Protein AF-A0A7K4KQQ0-F1 (afdb_monomer_lite)

Secondary structure (DSSP, 8-state):
-PPPPEEEEETTEEEEEEEEE-TTSPEEEEEEEEE-------HHHHHHHTPPP-GGGTTPPSS--TTT------------SSTTTTSSSS---HHHHHTTS-----TTT--SS-GGG-TTTTTSHHHHHHHHHTTT----------------------PPPPPPGGGSTTTT---S---------

InterPro domains:
  IPR024675 Eukaryotic translation initiation factor 3 subunit G, N-terminal [PF12353] (11-124)
  IPR024675 Eukaryotic translation initiation factor 3 subunit G, N-terminal [cd12933] (11-122)

Radius of gyration: 37.88 Å; chains: 1; bounding box: 99×43×71 Å

Foldseek 3Di:
DFDDWDWDDDPQKIWIWDWDQDPVRDIDIDIDIDGRDDDDDDPVVVVVLPDQDDDPCNPPDPDDDPVPDDDDDDDDDDDDPDPVVVVVPPDPPVVVVCPPPLPDAAPQPRDSDDVVPDPCVPVSVVVVVVVVVVVDDDPDDDDDDDDDDDDDDDDDDDDDDDDPLCPDDPNPCPDPPDDDDDDDD

Structure (mmCIF, N/CA/C/O backbone):
data_AF-A0A7K4KQQ0-F1
#
_entry.id   AF-A0A7K4KQQ0-F1
#
loop_
_atom_site.group_PDB
_atom_site.id
_atom_site.type_symbol
_atom_site.label_atom_id
_atom_site.label_alt_id
_atom_site.label_comp_id
_atom_site.label_asym_id
_atom_site.label_entity_id
_atom_site.label_seq_id
_atom_site.pdbx_PDB_ins_code
_atom_site.Cartn_x
_atom_site.Cartn_y
_atom_site.Cartn_z
_atom_site.occupancy
_atom_site.B_iso_or_equiv
_atom_site.auth_seq_id
_atom_site.auth_comp_id
_atom_site.auth_asym_id
_atom_site.auth_atom_id
_atom_site.pdbx_PDB_model_num
ATOM 1 N N . PRO A 1 1 ? 8.996 1.589 32.026 1.00 78.31 1 PRO A N 1
ATOM 2 C CA . PRO A 1 1 ? 7.920 1.096 31.132 1.00 78.31 1 PRO A CA 1
ATOM 3 C C . PRO A 1 1 ? 7.450 2.193 30.168 1.00 78.31 1 PRO A C 1
ATOM 5 O O . PRO A 1 1 ? 7.107 3.288 30.614 1.00 78.31 1 PRO A O 1
ATOM 8 N N . LEU A 1 2 ? 7.481 1.924 28.860 1.00 79.56 2 LEU A N 1
ATOM 9 C CA . LEU A 1 2 ? 6.869 2.812 27.870 1.00 79.56 2 LEU A CA 1
ATOM 10 C C . LEU A 1 2 ? 5.336 2.751 28.007 1.00 79.56 2 LEU A C 1
ATOM 12 O O . LEU A 1 2 ? 4.805 1.698 28.368 1.00 79.56 2 LEU A O 1
ATOM 16 N N . PRO A 1 3 ? 4.616 3.860 27.774 1.00 85.00 3 PRO A N 1
ATOM 17 C CA . PRO A 1 3 ? 3.159 3.856 27.830 1.00 85.00 3 PRO A CA 1
ATOM 18 C C . PRO A 1 3 ? 2.576 3.028 26.678 1.00 85.00 3 PRO A C 1
ATOM 20 O O . PRO A 1 3 ? 3.146 2.968 25.587 1.00 85.00 3 PRO A O 1
ATOM 23 N N . SER A 1 4 ? 1.417 2.415 26.918 1.00 83.56 4 SER A N 1
ATOM 24 C CA . SER A 1 4 ? 0.689 1.648 25.908 1.00 83.56 4 SER A CA 1
ATOM 25 C C . SER A 1 4 ? 0.299 2.531 24.710 1.00 83.56 4 SER A C 1
ATOM 27 O O . SER A 1 4 ? 0.017 3.723 24.897 1.00 83.56 4 SER A O 1
ATOM 29 N N . PRO A 1 5 ? 0.251 1.967 23.488 1.00 83.88 5 PRO A N 1
ATOM 30 C CA . PRO A 1 5 ? -0.199 2.690 22.304 1.00 83.88 5 PRO A CA 1
ATOM 31 C C . PRO A 1 5 ? -1.592 3.294 22.502 1.00 83.88 5 PRO A C 1
ATOM 33 O O . PRO A 1 5 ? -2.473 2.667 23.092 1.00 83.88 5 PRO A O 1
ATOM 36 N N . LYS A 1 6 ? -1.799 4.515 22.002 1.00 87.06 6 LYS A N 1
ATOM 37 C CA . LYS A 1 6 ? -3.099 5.202 22.037 1.00 87.06 6 LYS A CA 1
ATOM 38 C C . LYS A 1 6 ? -3.613 5.427 20.625 1.00 87.06 6 LYS A C 1
ATOM 40 O O . LYS A 1 6 ? -2.892 5.966 19.785 1.00 87.06 6 LYS A O 1
ATOM 45 N N . GLU A 1 7 ? -4.872 5.078 20.395 1.00 86.44 7 GLU A N 1
ATOM 46 C CA . GLU A 1 7 ? -5.583 5.372 19.153 1.00 86.44 7 GLU A CA 1
ATOM 47 C C . GLU A 1 7 ? -6.610 6.484 19.389 1.00 86.44 7 GLU A C 1
ATOM 49 O O . GLU A 1 7 ? -7.404 6.416 20.326 1.00 86.44 7 GLU A O 1
ATOM 54 N N . LEU A 1 8 ? -6.602 7.508 18.538 1.00 88.31 8 LEU A N 1
ATOM 55 C CA . LEU A 1 8 ? -7.586 8.588 18.543 1.00 88.31 8 LEU A CA 1
ATOM 56 C C . LEU A 1 8 ? -8.177 8.732 17.145 1.00 88.31 8 LEU A C 1
ATOM 58 O O . LEU A 1 8 ? -7.441 8.844 16.169 1.00 88.31 8 LEU A O 1
ATOM 62 N N . VAL A 1 9 ? -9.504 8.749 17.041 1.00 86.88 9 VAL A N 1
ATOM 63 C CA . VAL A 1 9 ? -10.212 8.951 15.772 1.00 86.88 9 VAL A CA 1
ATOM 64 C C . VAL A 1 9 ? -10.935 10.289 15.834 1.00 86.88 9 VAL A C 1
ATOM 66 O O . VAL A 1 9 ? -11.827 10.475 16.656 1.00 86.88 9 VAL A O 1
ATOM 69 N N . SER A 1 10 ? -10.537 11.223 14.971 1.00 86.88 10 SER A N 1
ATOM 70 C CA . SER A 1 10 ? -11.180 12.528 14.806 1.00 86.88 10 SER A CA 1
ATOM 71 C C . SER A 1 10 ? -11.749 12.623 13.393 1.00 86.88 10 SER A C 1
ATOM 73 O O . SER A 1 10 ? -11.025 12.863 12.423 1.00 86.88 10 SER A O 1
ATOM 75 N N . GLY A 1 11 ? -13.049 12.354 13.259 1.00 88.50 11 GLY A N 1
ATOM 76 C CA . GLY A 1 11 ? -13.732 12.304 11.965 1.00 88.50 11 GLY A CA 1
ATOM 77 C C . GLY A 1 11 ? -13.081 11.300 11.008 1.00 88.50 11 GLY A C 1
ATOM 78 O O . GLY A 1 11 ? -13.083 10.098 11.261 1.00 88.50 11 GLY A O 1
ATOM 79 N N . ASN A 1 12 ? -12.498 11.806 9.918 1.00 86.62 12 ASN A N 1
ATOM 80 C CA . ASN A 1 12 ? -11.845 11.000 8.880 1.00 86.62 12 ASN A CA 1
ATOM 81 C C . ASN A 1 12 ? -10.345 10.770 9.130 1.00 86.62 12 ASN A C 1
ATOM 83 O O . ASN A 1 12 ? -9.655 10.277 8.242 1.00 86.62 12 ASN A O 1
ATOM 87 N N . ILE A 1 13 ? -9.803 11.161 10.284 1.00 88.44 13 ILE A N 1
ATOM 88 C CA . ILE A 1 13 ? -8.379 11.005 10.600 1.00 88.44 13 ILE A CA 1
ATOM 89 C C . ILE A 1 13 ? -8.239 10.107 11.831 1.00 88.44 13 ILE A C 1
ATOM 91 O O . ILE A 1 13 ? -8.718 10.444 12.912 1.00 88.44 13 ILE A O 1
ATOM 95 N N . LYS A 1 14 ? -7.564 8.964 11.672 1.00 88.06 14 LYS A N 1
ATOM 96 C CA . LYS A 1 14 ? -7.142 8.084 12.769 1.00 88.06 14 LYS A CA 1
ATOM 97 C C . LYS A 1 14 ? -5.677 8.360 13.089 1.00 88.06 14 LYS A C 1
ATOM 99 O O . LYS A 1 14 ? -4.820 8.204 12.230 1.00 88.06 14 LYS A O 1
ATOM 104 N N . THR A 1 15 ? -5.382 8.725 14.325 1.00 89.62 15 THR A N 1
ATOM 105 C CA . THR A 1 15 ? -4.027 8.954 14.825 1.00 89.62 15 THR A CA 1
ATOM 106 C C . THR A 1 15 ? -3.650 7.836 15.786 1.00 89.62 15 THR A C 1
ATOM 108 O O . THR A 1 15 ? -4.324 7.630 16.794 1.00 89.62 15 THR A O 1
ATOM 111 N N . VAL A 1 16 ? -2.566 7.124 15.494 1.00 88.56 16 VAL A N 1
ATOM 112 C CA . VAL A 1 16 ? -1.987 6.089 16.358 1.00 88.56 16 VAL A CA 1
ATOM 113 C C . VAL A 1 16 ? -0.681 6.627 16.927 1.00 88.56 16 VAL A C 1
ATOM 115 O O . VAL A 1 16 ? 0.214 7.018 16.179 1.00 88.56 16 VAL A O 1
ATOM 118 N N . THR A 1 17 ? -0.591 6.697 18.253 1.00 89.69 17 THR A N 1
ATOM 119 C CA . THR A 1 17 ? 0.612 7.137 18.968 1.00 89.69 17 THR A CA 1
ATOM 120 C C . THR A 1 17 ? 1.268 5.943 19.643 1.00 89.69 17 THR A C 1
ATOM 122 O O . THR A 1 17 ? 0.685 5.351 20.550 1.00 89.69 17 THR A O 1
ATOM 125 N N . GLU A 1 18 ? 2.490 5.634 19.229 1.00 88.88 18 GLU A N 1
ATOM 126 C CA . GLU A 1 18 ? 3.345 4.591 19.791 1.00 88.88 18 GLU A CA 1
ATOM 127 C C . GLU A 1 18 ? 4.617 5.209 20.375 1.00 88.88 18 GLU A C 1
ATOM 129 O O . GLU A 1 18 ? 5.073 6.270 19.945 1.00 88.88 18 GLU A O 1
ATOM 134 N N . TYR A 1 19 ? 5.203 4.536 21.358 1.00 90.06 19 TYR A N 1
ATOM 135 C CA . TYR A 1 19 ? 6.473 4.924 21.957 1.00 90.06 19 TYR A CA 1
ATOM 136 C C . TYR A 1 19 ? 7.455 3.769 21.787 1.00 90.06 19 TYR A C 1
ATOM 138 O O . TYR A 1 19 ? 7.107 2.622 22.064 1.00 90.06 19 TYR A O 1
ATOM 146 N N . ARG A 1 20 ? 8.668 4.072 21.326 1.00 85.38 20 ARG A N 1
ATOM 147 C CA . ARG A 1 20 ? 9.759 3.110 21.143 1.00 85.38 20 ARG A CA 1
ATOM 148 C C . ARG A 1 20 ? 11.019 3.649 21.811 1.00 85.38 20 ARG A C 1
ATOM 150 O O . ARG A 1 20 ? 11.247 4.854 21.807 1.00 85.38 20 ARG A O 1
ATOM 157 N N . GLU A 1 21 ? 11.811 2.764 22.391 1.00 89.81 21 GLU A N 1
ATOM 158 C CA . GLU A 1 21 ? 13.149 3.070 22.896 1.00 89.81 21 GLU A CA 1
ATOM 159 C C . GLU A 1 21 ? 14.158 2.549 21.869 1.00 89.81 21 GLU A C 1
ATOM 161 O O . GLU A 1 21 ? 14.036 1.418 21.401 1.00 89.81 21 GLU A O 1
ATOM 166 N N . GLU A 1 22 ? 15.052 3.425 21.425 1.00 85.44 22 GLU A N 1
ATOM 167 C CA . GLU A 1 22 ? 16.083 3.138 20.426 1.00 85.44 22 GLU A CA 1
ATOM 168 C C . GLU A 1 22 ? 17.341 2.576 21.110 1.00 85.44 22 GLU A C 1
ATOM 170 O O . GLU A 1 22 ? 17.480 2.688 22.330 1.00 85.44 22 GLU A O 1
ATOM 175 N N . GLU A 1 23 ? 18.260 1.976 20.348 1.00 83.62 23 GLU A N 1
ATOM 176 C CA . GLU A 1 23 ? 19.462 1.312 20.893 1.00 83.62 23 GLU A CA 1
ATOM 177 C C . GLU A 1 23 ? 20.355 2.260 21.717 1.00 83.62 23 GLU A C 1
ATOM 179 O O . GLU A 1 23 ? 20.996 1.836 22.675 1.00 83.62 23 GLU A O 1
ATOM 184 N N . ASP A 1 24 ? 20.291 3.565 21.438 1.00 84.50 24 ASP A N 1
ATOM 185 C CA . ASP A 1 24 ? 21.000 4.621 22.171 1.00 84.50 24 ASP A CA 1
ATOM 186 C C . ASP A 1 24 ? 20.321 5.037 23.499 1.00 84.50 24 ASP A C 1
ATOM 188 O O . ASP A 1 24 ? 20.693 6.043 24.110 1.00 84.50 24 ASP A O 1
ATOM 192 N N . GLY A 1 25 ? 19.264 4.339 23.934 1.00 83.12 25 GLY A N 1
ATOM 193 C CA . GLY A 1 25 ? 18.485 4.670 25.139 1.00 83.12 25 GLY A CA 1
ATOM 194 C C . GLY A 1 25 ? 17.586 5.907 24.991 1.00 83.12 25 GLY A C 1
ATOM 195 O O . GLY A 1 25 ? 17.021 6.413 25.966 1.00 83.12 25 GLY A O 1
ATOM 196 N N . ARG A 1 26 ? 17.437 6.429 23.767 1.00 86.75 26 ARG A N 1
ATOM 197 C CA . ARG A 1 26 ? 16.547 7.556 23.457 1.00 86.75 26 ARG A CA 1
ATOM 198 C C . ARG A 1 26 ? 15.116 7.064 23.265 1.00 86.75 26 ARG A C 1
ATOM 200 O O . ARG A 1 26 ? 14.863 6.071 22.591 1.00 86.75 26 ARG A O 1
ATOM 207 N N . LYS A 1 27 ? 14.153 7.796 23.829 1.00 89.12 27 LYS A N 1
ATOM 208 C CA . LYS A 1 27 ? 12.720 7.497 23.694 1.00 89.12 27 LYS A CA 1
ATOM 209 C C . LYS A 1 27 ? 12.131 8.287 22.534 1.00 89.12 27 LYS A C 1
ATOM 211 O O . LYS A 1 27 ? 12.079 9.514 22.579 1.00 89.12 27 LYS A O 1
ATOM 216 N N . VAL A 1 28 ? 11.638 7.579 21.529 1.00 90.19 28 VAL A N 1
ATOM 217 C CA . VAL A 1 28 ? 11.011 8.138 20.334 1.00 90.19 28 VAL A CA 1
ATOM 218 C C . VAL A 1 28 ? 9.496 7.997 20.440 1.00 90.19 28 VAL A C 1
ATOM 220 O O . VAL A 1 28 ? 8.966 6.933 20.769 1.00 90.19 28 VAL A O 1
ATOM 223 N N . LYS A 1 29 ? 8.780 9.083 20.140 1.00 90.19 29 LYS A N 1
ATOM 224 C CA . LYS A 1 29 ? 7.325 9.083 19.973 1.00 90.19 29 LYS A CA 1
ATOM 225 C C . LYS A 1 29 ? 7.005 8.985 18.486 1.00 90.19 29 LYS A C 1
ATOM 227 O O . LYS A 1 29 ? 7.306 9.900 17.727 1.00 90.19 29 LYS A O 1
ATOM 232 N N . ILE A 1 30 ? 6.358 7.901 18.086 1.00 87.69 30 ILE A N 1
ATOM 233 C CA . ILE A 1 30 ? 5.943 7.647 16.711 1.00 87.69 30 ILE A CA 1
ATOM 234 C C . ILE A 1 30 ? 4.458 7.996 16.608 1.00 87.69 30 ILE A C 1
ATOM 236 O O . ILE A 1 30 ? 3.613 7.342 17.217 1.00 87.69 30 ILE A O 1
ATOM 240 N N . ILE A 1 31 ? 4.135 9.046 15.855 1.00 88.94 31 ILE A N 1
ATOM 241 C CA . ILE A 1 31 ? 2.753 9.456 15.588 1.00 88.94 31 ILE A CA 1
ATOM 242 C C . ILE A 1 31 ? 2.442 9.106 14.137 1.00 88.94 31 ILE A C 1
ATOM 244 O O . ILE A 1 31 ? 3.028 9.682 13.225 1.00 88.94 31 ILE A O 1
ATOM 248 N N . ARG A 1 32 ? 1.517 8.172 13.918 1.00 86.88 32 ARG A N 1
ATOM 249 C CA . ARG A 1 32 ? 1.028 7.810 12.584 1.00 86.88 32 ARG A CA 1
ATOM 250 C C . ARG A 1 32 ? -0.372 8.363 12.393 1.00 86.88 32 ARG A C 1
ATOM 252 O O . ARG A 1 32 ? -1.256 8.085 13.199 1.00 86.88 32 ARG A O 1
ATOM 259 N N . THR A 1 33 ? -0.576 9.133 11.333 1.00 86.88 33 THR A N 1
ATOM 260 C CA . THR A 1 33 ? -1.882 9.676 10.957 1.00 86.88 33 THR A CA 1
ATOM 261 C C . THR A 1 33 ? -2.389 8.964 9.708 1.00 86.88 33 THR A C 1
ATOM 263 O O . THR A 1 33 ? -1.720 8.891 8.682 1.00 86.88 33 THR A O 1
ATOM 266 N N . PHE A 1 34 ? -3.595 8.420 9.796 1.00 86.12 34 PHE A N 1
ATOM 267 C CA . PHE A 1 34 ? -4.271 7.702 8.727 1.00 86.12 34 PHE A CA 1
ATOM 268 C C . PHE A 1 34 ? -5.501 8.492 8.309 1.00 86.12 34 PHE A C 1
ATOM 270 O O . PHE A 1 34 ? -6.372 8.777 9.130 1.00 86.12 34 PHE A O 1
ATOM 277 N N . ARG A 1 35 ? -5.604 8.814 7.020 1.00 87.38 35 ARG A N 1
ATOM 278 C CA . ARG A 1 35 ? -6.819 9.389 6.446 1.00 87.38 35 ARG A CA 1
ATOM 279 C C . ARG A 1 35 ? -7.754 8.259 6.021 1.00 87.38 35 ARG A C 1
ATOM 281 O O . ARG A 1 35 ? -7.449 7.503 5.104 1.00 87.38 35 ARG A O 1
ATOM 288 N N . ILE A 1 36 ? -8.894 8.151 6.689 1.00 85.81 36 ILE A N 1
ATOM 289 C CA . ILE A 1 36 ? -9.969 7.221 6.355 1.00 85.81 36 ILE A CA 1
ATOM 290 C C . ILE A 1 36 ? -10.765 7.834 5.202 1.00 85.81 36 ILE A C 1
ATOM 292 O O . ILE A 1 36 ? -11.488 8.813 5.375 1.00 85.81 36 ILE A O 1
ATOM 296 N N . GLU A 1 37 ? -10.619 7.261 4.009 1.00 87.19 37 GLU A N 1
ATOM 297 C CA . GLU A 1 37 ? -11.395 7.633 2.827 1.00 87.19 37 GLU A CA 1
ATOM 298 C C . GLU A 1 37 ? -12.313 6.472 2.424 1.00 87.19 37 GLU A C 1
ATOM 300 O O . GLU A 1 37 ? -11.862 5.351 2.173 1.00 87.19 37 GLU A O 1
ATOM 305 N N . THR A 1 38 ? -13.618 6.729 2.346 1.00 84.75 38 THR A N 1
ATOM 306 C CA . THR A 1 38 ? -14.597 5.752 1.865 1.00 84.75 38 THR A CA 1
ATOM 307 C C . THR A 1 38 ? -14.765 5.893 0.355 1.00 84.75 38 THR A C 1
ATOM 309 O O . THR A 1 38 ? -15.317 6.866 -0.151 1.00 84.75 38 THR A O 1
ATOM 312 N N . ARG A 1 39 ? -14.294 4.892 -0.396 1.00 88.00 39 ARG A N 1
ATOM 313 C CA . ARG A 1 39 ? -14.468 4.827 -1.855 1.00 88.00 39 ARG A CA 1
ATOM 314 C C . ARG A 1 39 ? -15.498 3.778 -2.238 1.00 88.00 39 ARG A C 1
ATOM 316 O O . ARG A 1 39 ? -15.498 2.666 -1.704 1.00 88.00 39 ARG A O 1
ATOM 323 N N . LYS A 1 40 ? -16.350 4.116 -3.208 1.00 92.94 40 LYS A N 1
ATOM 324 C CA . LYS A 1 40 ? -17.276 3.157 -3.817 1.00 92.94 40 LYS A CA 1
ATOM 325 C C . LYS A 1 40 ? -16.475 2.086 -4.558 1.00 92.94 40 LYS A C 1
ATOM 327 O O . LYS A 1 40 ? -15.541 2.392 -5.291 1.00 92.94 40 LYS A O 1
ATOM 332 N N . ALA A 1 41 ? -16.854 0.831 -4.357 1.00 92.12 41 ALA A N 1
ATOM 333 C CA . ALA A 1 41 ? -16.259 -0.322 -5.019 1.00 92.12 41 ALA A CA 1
ATOM 334 C C . ALA A 1 41 ? -17.362 -1.242 -5.551 1.00 92.12 41 ALA A C 1
ATOM 336 O O . ALA A 1 41 ? -18.511 -1.170 -5.111 1.00 92.12 41 ALA A O 1
ATOM 337 N N . SER A 1 42 ? -17.019 -2.127 -6.488 1.00 96.88 42 SER A N 1
ATOM 338 C CA . SER A 1 42 ? -17.973 -3.107 -7.010 1.00 96.88 42 SER A CA 1
ATOM 339 C C . SER A 1 42 ? -18.455 -4.064 -5.911 1.00 96.88 42 SER A C 1
ATOM 341 O O . SER A 1 42 ? -17.745 -4.337 -4.938 1.00 96.88 42 SER A O 1
ATOM 343 N N . LYS A 1 43 ? -19.652 -4.640 -6.087 1.00 95.69 43 LYS A N 1
ATOM 344 C CA . LYS A 1 43 ? -20.258 -5.577 -5.119 1.00 95.69 43 LYS A CA 1
ATOM 345 C C . LYS A 1 43 ? -19.328 -6.749 -4.778 1.00 95.69 43 LYS A C 1
ATOM 347 O O . LYS A 1 43 ? -19.255 -7.173 -3.628 1.00 95.69 43 LYS A O 1
ATOM 352 N N . ALA A 1 44 ? -18.588 -7.262 -5.762 1.00 96.19 44 ALA A N 1
ATOM 353 C CA . ALA A 1 44 ? -17.623 -8.338 -5.548 1.00 96.19 44 ALA A CA 1
ATOM 354 C C . ALA A 1 44 ? -16.434 -7.902 -4.673 1.00 96.19 44 ALA A C 1
ATOM 356 O O . ALA A 1 44 ? -16.040 -8.647 -3.778 1.00 96.19 44 ALA A O 1
ATOM 357 N N . VAL A 1 45 ? -15.898 -6.696 -4.892 1.00 94.75 45 VAL A N 1
ATOM 358 C CA . VAL A 1 45 ? -14.787 -6.147 -4.097 1.00 94.75 45 VAL A CA 1
ATOM 359 C C . VAL A 1 45 ? -15.232 -5.860 -2.666 1.00 94.75 45 VAL A C 1
ATOM 361 O O . VAL A 1 45 ? -14.530 -6.239 -1.733 1.00 94.75 45 VAL A O 1
ATOM 364 N N . ALA A 1 46 ? -16.410 -5.259 -2.480 1.00 92.31 46 ALA A N 1
ATOM 365 C CA . ALA A 1 46 ? -16.957 -4.977 -1.154 1.00 92.31 46 ALA A CA 1
ATOM 366 C C . ALA A 1 46 ? -17.116 -6.256 -0.314 1.00 92.31 46 ALA A C 1
ATOM 368 O O . ALA A 1 46 ? -16.713 -6.285 0.844 1.00 92.31 46 ALA A O 1
ATOM 369 N N . ARG A 1 47 ? -17.615 -7.347 -0.919 1.00 93.50 47 ARG A N 1
ATOM 370 C CA . ARG A 1 47 ? -17.714 -8.650 -0.239 1.00 93.50 47 ARG A CA 1
ATOM 371 C C . ARG A 1 47 ? -16.355 -9.172 0.228 1.00 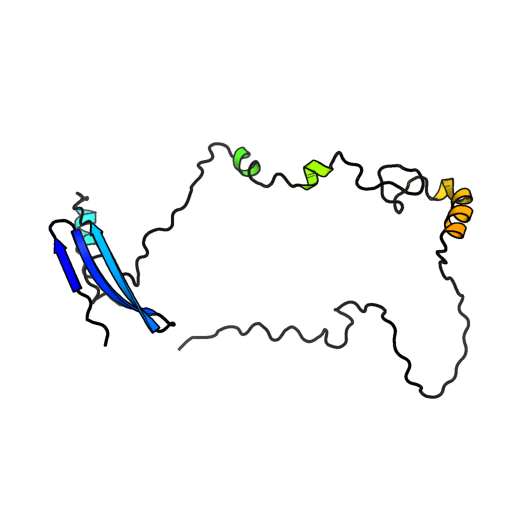93.50 47 ARG A C 1
ATOM 373 O O . ARG A 1 47 ? -16.257 -9.605 1.368 1.00 93.50 47 ARG A O 1
ATOM 380 N N . ARG A 1 48 ? -15.321 -9.107 -0.620 1.00 94.38 48 ARG A N 1
ATOM 381 C CA . ARG A 1 48 ? -13.969 -9.580 -0.263 1.00 94.38 48 ARG A CA 1
ATOM 382 C C . ARG A 1 48 ? -13.303 -8.722 0.811 1.00 94.38 48 ARG A C 1
ATOM 384 O O . ARG A 1 48 ? -12.620 -9.261 1.668 1.00 94.38 48 ARG A O 1
ATOM 391 N N . LYS A 1 49 ? -13.520 -7.403 0.796 1.00 90.56 49 LYS A N 1
ATOM 392 C CA . LYS A 1 49 ? -12.977 -6.500 1.826 1.00 90.56 49 LYS A CA 1
ATOM 393 C C . LYS A 1 49 ? -13.536 -6.773 3.228 1.00 90.56 49 LYS A C 1
ATOM 395 O O . LYS A 1 49 ? -12.868 -6.450 4.200 1.00 90.56 49 LYS A O 1
ATOM 400 N N . ASN A 1 50 ? -14.720 -7.379 3.321 1.00 89.50 50 ASN A N 1
ATOM 401 C CA . ASN A 1 50 ? -15.365 -7.736 4.587 1.00 89.50 50 ASN A CA 1
ATOM 402 C C . ASN A 1 50 ? -15.044 -9.168 5.054 1.00 89.50 50 ASN A C 1
ATOM 404 O O . ASN A 1 50 ? -15.656 -9.648 6.008 1.00 89.50 50 ASN A O 1
ATOM 408 N N . TRP A 1 51 ? -14.142 -9.887 4.378 1.00 92.25 51 TRP A N 1
ATOM 409 C CA . TRP A 1 51 ? -13.728 -11.213 4.829 1.00 92.25 51 TRP A CA 1
ATOM 410 C C . TRP A 1 51 ? -12.939 -11.127 6.134 1.00 92.25 51 TRP A C 1
ATOM 412 O O . TRP A 1 51 ? -12.118 -10.231 6.325 1.00 92.25 51 TRP A O 1
ATOM 422 N N . LYS A 1 52 ? -13.199 -12.081 7.033 1.00 92.50 52 LYS A N 1
ATOM 423 C CA . LYS A 1 52 ? -12.422 -12.224 8.264 1.00 92.50 52 LYS A CA 1
ATOM 424 C C . LYS A 1 52 ? -10.988 -12.606 7.904 1.00 92.50 52 LYS A C 1
ATOM 426 O O . LYS A 1 52 ? -10.768 -13.401 6.988 1.00 92.50 52 LYS A O 1
ATOM 431 N N . LYS A 1 53 ? -10.028 -12.030 8.624 1.00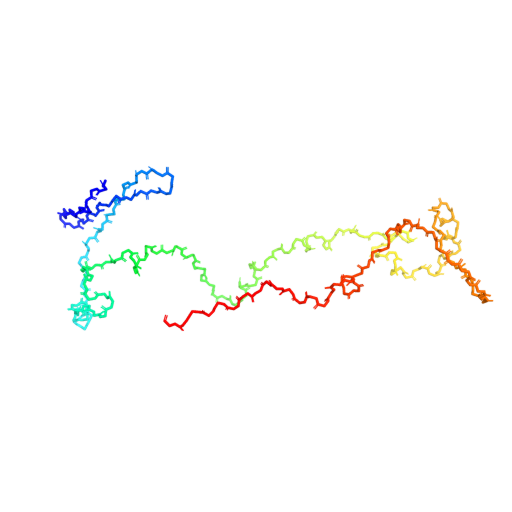 92.56 53 LYS A N 1
ATOM 432 C CA . LYS A 1 53 ? -8.628 -12.448 8.537 1.00 92.56 53 LYS A CA 1
ATOM 433 C C . LYS A 1 53 ? -8.478 -13.856 9.123 1.00 92.56 53 LYS A C 1
ATOM 435 O O . LYS A 1 53 ? -9.317 -14.289 9.908 1.00 92.56 53 LYS A O 1
ATOM 440 N N . PHE A 1 54 ? -7.431 -14.563 8.716 1.00 93.56 54 PHE A N 1
ATOM 441 C CA . PHE A 1 54 ? -7.158 -15.945 9.114 1.00 93.56 54 PHE A CA 1
ATOM 442 C C . PHE A 1 54 ? -5.645 -16.187 9.209 1.00 93.56 54 PHE A C 1
ATOM 444 O O . PHE A 1 54 ? -4.849 -15.371 8.733 1.00 93.56 54 PHE A O 1
ATOM 451 N N . GLY A 1 55 ? -5.250 -17.311 9.812 1.00 94.06 55 GLY A N 1
ATOM 452 C CA . GLY A 1 55 ? -3.844 -17.668 10.005 1.00 94.06 55 GLY A CA 1
ATOM 453 C C . GLY A 1 55 ? -3.126 -16.658 10.900 1.00 94.06 55 GLY A C 1
ATOM 454 O O . GLY A 1 55 ? -3.684 -16.183 11.884 1.00 94.06 55 GLY A O 1
ATOM 455 N N . ASN A 1 56 ? -1.910 -16.268 10.522 1.00 90.19 56 ASN A N 1
ATOM 456 C CA . ASN A 1 56 ? -1.077 -15.362 11.324 1.00 90.19 56 ASN A CA 1
ATOM 457 C C . ASN A 1 56 ? -1.682 -13.961 11.533 1.00 90.19 56 ASN A C 1
ATOM 459 O O . ASN A 1 56 ? -1.236 -13.240 12.417 1.00 90.19 56 ASN A O 1
ATOM 463 N N . SER A 1 57 ? -2.691 -13.579 10.743 1.00 88.75 57 SER A N 1
ATOM 464 C CA . SER A 1 57 ? -3.361 -12.277 10.836 1.00 88.75 57 SER A CA 1
ATOM 465 C C . SER A 1 57 ? -4.762 -12.342 11.451 1.00 88.75 57 SER A C 1
ATOM 467 O O . SER A 1 57 ? -5.483 -11.347 11.407 1.00 88.75 57 SER A O 1
ATOM 469 N N . GLU A 1 58 ? -5.187 -13.478 12.012 1.00 91.00 58 GLU A N 1
ATOM 470 C CA . GLU A 1 58 ? -6.531 -13.650 12.593 1.00 91.00 58 GLU A CA 1
ATOM 471 C C . GLU A 1 58 ? -6.870 -12.590 13.655 1.00 91.00 58 GLU A C 1
ATOM 473 O O . GLU A 1 58 ? -7.983 -12.063 13.675 1.00 91.00 58 GLU A O 1
ATOM 478 N N . PHE A 1 59 ? -5.888 -12.217 14.476 1.00 88.50 59 PHE A N 1
ATOM 479 C CA . PHE A 1 59 ? -6.046 -11.239 15.555 1.00 88.50 59 PHE A CA 1
ATOM 480 C C . PHE A 1 59 ? -5.668 -9.805 15.155 1.00 88.50 59 PHE A C 1
ATOM 482 O O . PHE A 1 59 ? -5.718 -8.898 15.986 1.00 88.50 59 PHE A O 1
ATOM 489 N N . ASP A 1 60 ? -5.304 -9.568 13.892 1.00 87.75 60 ASP A N 1
ATOM 490 C CA . ASP A 1 60 ? -4.909 -8.236 13.441 1.00 87.75 60 ASP A CA 1
ATOM 491 C C . ASP A 1 60 ? -6.128 -7.319 13.278 1.00 87.75 60 ASP A C 1
ATOM 493 O O . ASP A 1 60 ? -7.046 -7.601 12.500 1.00 87.75 60 ASP A O 1
ATOM 497 N N . ALA A 1 61 ? -6.071 -6.133 13.885 1.00 84.75 61 ALA A N 1
ATOM 498 C CA . ALA A 1 61 ? -7.093 -5.098 13.735 1.00 84.75 61 ALA A CA 1
ATOM 499 C C . ALA A 1 61 ? -7.349 -4.717 12.255 1.00 84.75 61 ALA A C 1
ATOM 501 O O . ALA A 1 61 ? -6.449 -4.820 11.412 1.00 84.75 61 ALA A O 1
ATOM 502 N N . PRO A 1 62 ? -8.568 -4.274 11.892 1.00 82.81 62 PRO A N 1
ATOM 503 C CA . PRO A 1 62 ? -8.863 -3.812 10.540 1.00 82.81 62 PRO A CA 1
ATOM 504 C C . PRO A 1 62 ? -8.003 -2.596 10.172 1.00 82.81 62 PRO A C 1
ATOM 506 O O . PRO A 1 62 ? -7.876 -1.646 10.945 1.00 82.81 62 PRO A O 1
ATOM 509 N N . GLY A 1 63 ? -7.447 -2.619 8.961 1.00 80.75 63 GLY A N 1
ATOM 510 C CA . GLY A 1 63 ? -6.519 -1.602 8.471 1.00 80.75 63 GLY A CA 1
ATOM 511 C C . GLY A 1 63 ? -5.098 -2.136 8.261 1.00 80.75 63 GLY A C 1
ATOM 512 O O . GLY A 1 63 ? -4.853 -3.333 8.441 1.00 80.75 63 GLY A O 1
ATOM 513 N N . PRO A 1 64 ? -4.181 -1.263 7.813 1.00 82.19 64 PRO A N 1
ATOM 514 C CA . PRO A 1 64 ? -2.790 -1.625 7.571 1.00 82.19 64 PRO A CA 1
ATOM 515 C C . PRO A 1 64 ? -2.085 -1.941 8.894 1.00 82.19 64 PRO A C 1
ATOM 517 O O . PRO A 1 64 ? -2.167 -1.164 9.845 1.00 82.19 64 PRO A O 1
ATOM 520 N N . ASN A 1 65 ? -1.383 -3.072 8.943 1.00 80.88 65 ASN A N 1
ATOM 521 C CA . ASN A 1 65 ? -0.493 -3.416 10.048 1.00 80.88 65 ASN A CA 1
ATOM 522 C C . ASN A 1 65 ? 0.944 -3.069 9.636 1.00 80.88 65 ASN A C 1
ATOM 524 O O . ASN A 1 65 ? 1.383 -3.425 8.545 1.00 80.88 65 ASN A O 1
ATOM 528 N N . VAL A 1 66 ? 1.683 -2.394 10.514 1.00 77.75 66 VAL A N 1
ATOM 529 C CA . VAL A 1 66 ? 3.085 -2.005 10.29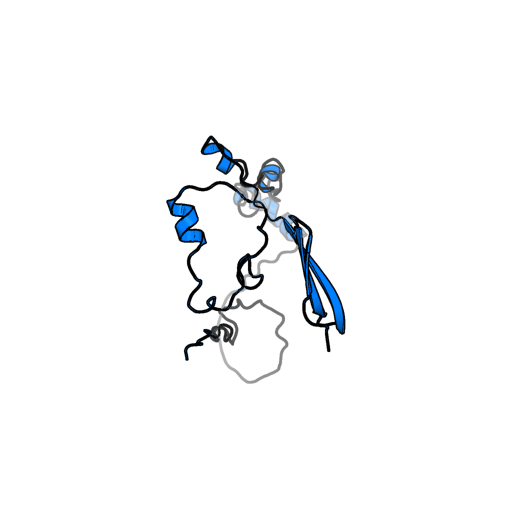2 1.00 77.75 66 VAL A CA 1
ATOM 530 C C . VAL A 1 66 ? 4.019 -3.197 10.102 1.00 77.75 66 VAL A C 1
ATOM 532 O O . VAL A 1 66 ? 5.057 -3.052 9.469 1.00 77.75 66 VAL A O 1
ATOM 535 N N . ALA A 1 67 ? 3.655 -4.372 10.621 1.00 78.19 67 ALA A N 1
ATOM 536 C CA . ALA A 1 67 ? 4.428 -5.596 10.435 1.00 78.19 67 ALA A CA 1
ATOM 537 C C . ALA A 1 67 ? 4.335 -6.159 9.004 1.00 78.19 67 ALA A C 1
ATOM 539 O O . ALA A 1 67 ? 5.200 -6.927 8.598 1.00 78.19 67 ALA A O 1
ATOM 540 N N . THR A 1 68 ? 3.292 -5.808 8.244 1.00 78.50 68 THR A N 1
ATOM 541 C CA . THR A 1 68 ? 3.003 -6.417 6.931 1.00 78.50 68 THR A CA 1
ATOM 542 C C . THR A 1 68 ? 2.850 -5.411 5.798 1.00 78.50 68 THR A C 1
ATOM 544 O O . THR A 1 68 ? 2.839 -5.800 4.635 1.00 78.50 68 THR A O 1
ATOM 547 N N . THR A 1 69 ? 2.695 -4.125 6.108 1.00 80.88 69 THR A N 1
ATOM 548 C CA . THR A 1 69 ? 2.448 -3.067 5.128 1.00 80.88 69 THR A CA 1
ATOM 549 C C . THR A 1 69 ? 3.419 -1.916 5.362 1.00 80.88 69 THR A C 1
ATOM 551 O O . THR A 1 69 ? 3.360 -1.254 6.400 1.00 80.88 69 THR A O 1
ATOM 554 N N . THR A 1 70 ? 4.285 -1.647 4.387 1.00 79.81 70 THR A N 1
ATOM 555 C CA . THR A 1 70 ? 5.112 -0.437 4.334 1.00 79.81 70 THR A CA 1
ATOM 556 C C . THR A 1 70 ? 4.396 0.657 3.544 1.00 79.81 70 THR A C 1
ATOM 558 O O . THR A 1 70 ? 3.589 0.384 2.651 1.00 79.81 70 THR A O 1
ATOM 561 N N . VAL A 1 71 ? 4.644 1.917 3.909 1.00 77.88 71 VAL A N 1
ATOM 562 C CA . VAL A 1 71 ? 4.233 3.061 3.084 1.00 77.88 71 VAL A CA 1
ATOM 563 C C . VAL A 1 71 ? 5.160 3.044 1.871 1.00 77.88 71 VAL A C 1
ATOM 565 O O . VAL A 1 71 ? 6.365 2.953 2.056 1.00 77.88 71 VAL A O 1
ATOM 568 N N . SER A 1 72 ? 4.571 3.005 0.678 1.00 79.19 72 SER A N 1
ATOM 569 C CA . SER A 1 72 ? 5.206 2.791 -0.631 1.00 79.19 72 SER A CA 1
ATOM 570 C C . SER A 1 72 ? 6.601 3.397 -0.810 1.00 79.19 72 SER A C 1
ATOM 572 O O . SER A 1 72 ? 6.843 4.515 -0.365 1.00 79.19 72 SER A O 1
ATOM 574 N N . ASP A 1 73 ? 7.447 2.707 -1.578 1.00 85.56 73 ASP A N 1
ATOM 575 C CA . ASP A 1 73 ? 8.672 3.277 -2.141 1.00 85.56 73 ASP A CA 1
ATOM 576 C C . ASP A 1 73 ? 8.347 4.051 -3.427 1.00 85.56 73 ASP A C 1
ATOM 578 O O . ASP A 1 73 ? 7.606 3.562 -4.289 1.00 85.56 73 ASP A O 1
ATOM 582 N N . ASP A 1 74 ? 8.906 5.252 -3.567 1.00 85.56 74 ASP A N 1
ATOM 583 C CA . ASP A 1 74 ? 8.740 6.068 -4.768 1.00 85.56 74 ASP A CA 1
ATOM 584 C C . ASP A 1 74 ? 9.606 5.505 -5.903 1.00 85.56 74 ASP A C 1
ATOM 586 O O . ASP A 1 74 ? 10.836 5.558 -5.867 1.00 85.56 74 ASP A O 1
ATOM 590 N N . VAL A 1 75 ? 8.952 4.968 -6.935 1.00 87.50 75 VAL A N 1
ATOM 591 C CA . VAL A 1 75 ? 9.614 4.435 -8.130 1.00 87.50 75 VAL A CA 1
ATOM 592 C C . VAL A 1 75 ? 9.332 5.352 -9.314 1.00 87.50 75 VAL A C 1
ATOM 594 O O . VAL A 1 75 ? 8.188 5.497 -9.748 1.00 87.50 75 VAL A O 1
ATOM 597 N N . PHE A 1 76 ? 10.387 5.947 -9.871 1.00 86.00 76 PHE A N 1
ATOM 598 C CA . PHE A 1 76 ? 10.300 6.716 -11.109 1.00 86.00 76 PHE A CA 1
ATOM 599 C C . PHE A 1 76 ? 10.286 5.765 -12.304 1.00 86.00 76 PHE A C 1
ATOM 601 O O . PHE A 1 76 ? 11.249 5.041 -12.547 1.00 86.00 76 PHE A O 1
ATOM 608 N N . MET A 1 77 ? 9.182 5.765 -13.049 1.00 83.12 77 MET A N 1
ATOM 609 C CA . MET A 1 77 ? 9.040 4.971 -14.265 1.00 83.12 77 MET A CA 1
ATOM 610 C C . MET A 1 77 ? 9.145 5.882 -15.486 1.00 83.12 77 MET A C 1
ATOM 612 O O . MET A 1 77 ? 8.291 6.741 -15.704 1.00 83.12 77 MET A O 1
ATOM 616 N N . THR A 1 78 ? 10.180 5.674 -16.294 1.00 84.31 78 THR A N 1
ATOM 617 C CA . THR A 1 78 ? 10.314 6.327 -17.598 1.00 84.31 78 THR A CA 1
ATOM 618 C C . THR A 1 78 ? 9.615 5.470 -18.645 1.00 84.31 78 THR A C 1
ATOM 620 O O . THR A 1 78 ? 10.025 4.341 -18.908 1.00 84.31 78 THR A O 1
ATOM 623 N N . PHE A 1 79 ? 8.544 5.993 -19.242 1.00 79.06 79 PHE A N 1
ATOM 624 C CA . PHE A 1 79 ? 7.872 5.330 -20.356 1.00 79.06 79 PHE A CA 1
ATOM 625 C C . PHE A 1 79 ? 8.620 5.636 -21.646 1.00 79.06 79 PHE A C 1
ATOM 627 O O . PHE A 1 79 ? 8.633 6.773 -22.112 1.00 79.06 79 PHE A O 1
ATOM 634 N N . ILE A 1 80 ? 9.235 4.611 -22.215 1.00 82.69 80 ILE A N 1
ATOM 635 C CA . ILE A 1 80 ? 9.959 4.710 -23.473 1.00 82.69 80 ILE A CA 1
ATOM 636 C C . ILE A 1 80 ? 9.047 4.211 -24.599 1.00 82.69 80 ILE A C 1
ATOM 638 O O . ILE A 1 80 ? 8.523 3.098 -24.535 1.00 82.69 80 ILE A O 1
ATOM 642 N N . THR A 1 81 ? 8.826 5.044 -25.618 1.00 77.81 81 THR A N 1
ATOM 643 C CA . THR A 1 81 ? 7.974 4.734 -26.779 1.00 77.81 81 THR A CA 1
ATOM 644 C C . THR A 1 81 ? 8.728 4.030 -27.909 1.00 77.81 81 THR A C 1
ATOM 646 O O . THR A 1 81 ? 8.088 3.390 -28.742 1.00 77.81 81 THR A O 1
ATOM 649 N N . SER A 1 82 ? 10.065 4.101 -27.933 1.00 73.31 82 SER A N 1
ATOM 650 C CA . SER A 1 82 ? 10.915 3.483 -28.956 1.00 73.31 82 SER A CA 1
ATOM 651 C C . SER A 1 82 ? 11.989 2.589 -28.326 1.00 73.31 82 SER A C 1
ATOM 653 O O . SER A 1 82 ? 12.604 2.939 -27.327 1.00 73.31 82 SER A O 1
ATOM 655 N N . LYS A 1 83 ? 12.259 1.411 -28.901 1.00 64.62 83 LYS A N 1
ATOM 656 C CA . LYS A 1 83 ? 13.297 0.495 -28.382 1.00 64.62 83 LYS A CA 1
ATOM 657 C C . LYS A 1 83 ? 14.704 1.127 -28.382 1.00 64.62 83 LYS A C 1
ATOM 659 O O . LYS A 1 83 ? 15.585 0.636 -27.683 1.00 64.62 83 LYS A O 1
ATOM 664 N N . GLU A 1 84 ? 14.898 2.200 -29.144 1.00 62.66 84 GLU A N 1
ATOM 665 C CA . GLU A 1 84 ? 16.166 2.911 -29.316 1.00 62.66 84 GLU A CA 1
ATOM 666 C C . GLU A 1 84 ? 16.543 3.777 -28.100 1.00 62.66 84 GLU A C 1
ATOM 668 O O . GLU A 1 84 ? 17.726 3.869 -27.779 1.00 62.66 84 GLU A O 1
ATOM 673 N N . ASP A 1 85 ? 15.577 4.308 -27.339 1.00 58.34 85 ASP A N 1
ATOM 674 C CA . ASP A 1 85 ? 15.886 5.164 -26.177 1.00 58.34 85 ASP A CA 1
ATOM 675 C C . ASP A 1 85 ? 16.380 4.377 -24.948 1.00 58.34 85 ASP A C 1
ATOM 677 O O . ASP A 1 85 ? 16.946 4.962 -24.026 1.00 58.34 85 ASP A O 1
ATOM 681 N N . LEU A 1 86 ? 16.231 3.045 -24.944 1.00 58.44 86 LEU A N 1
ATOM 682 C CA . LEU A 1 86 ? 16.836 2.170 -23.928 1.00 58.44 86 LEU A CA 1
ATOM 683 C C . LEU A 1 86 ? 18.371 2.193 -23.992 1.00 58.44 86 LEU A C 1
ATOM 685 O O . LEU A 1 86 ? 19.025 1.969 -22.980 1.00 58.44 86 LEU A O 1
ATOM 689 N N . ASN A 1 87 ? 18.937 2.475 -25.170 1.00 57.44 87 ASN A N 1
ATOM 690 C CA . ASN A 1 87 ? 20.379 2.447 -25.421 1.00 57.44 87 ASN A CA 1
ATOM 691 C C . ASN A 1 87 ? 21.039 3.831 -25.271 1.00 57.44 87 ASN A C 1
ATOM 693 O O . ASN A 1 87 ? 22.258 3.938 -25.303 1.00 57.44 87 ASN A O 1
ATOM 697 N N . CYS A 1 88 ? 20.255 4.904 -25.127 1.00 56.44 88 CYS A N 1
ATOM 698 C CA . CYS A 1 88 ? 20.775 6.266 -24.957 1.00 56.44 88 CYS A CA 1
ATOM 699 C C . CYS A 1 88 ? 21.136 6.591 -23.499 1.00 56.44 88 CYS A C 1
ATOM 701 O O . CYS A 1 88 ? 21.792 7.598 -23.240 1.00 56.44 88 CYS A O 1
ATOM 703 N N . GLN A 1 89 ? 20.681 5.766 -22.551 1.00 54.62 89 GLN A N 1
ATOM 704 C CA . GLN A 1 89 ? 20.959 5.931 -21.124 1.00 54.62 89 GLN A CA 1
ATOM 705 C C . GLN A 1 89 ? 22.084 5.015 -20.622 1.00 54.62 89 GLN A C 1
ATOM 707 O O . GLN A 1 89 ? 22.560 5.210 -19.505 1.00 54.62 89 GLN A O 1
ATOM 712 N N . GLU A 1 90 ? 22.518 4.058 -21.450 1.00 52.81 90 GLU A N 1
ATOM 713 C CA . GLU A 1 90 ? 23.758 3.315 -21.240 1.00 52.81 90 GLU A CA 1
ATOM 714 C C . GLU A 1 90 ? 24.907 4.283 -21.537 1.00 52.81 90 GLU A C 1
ATOM 716 O O . GLU A 1 90 ? 25.229 4.569 -22.686 1.00 52.81 90 GLU A O 1
ATOM 721 N N . GLU A 1 91 ? 25.414 4.869 -20.453 1.00 57.69 91 GLU A N 1
ATOM 722 C CA . GLU A 1 91 ? 26.716 5.508 -20.313 1.00 57.69 91 GLU A CA 1
ATOM 723 C C . GLU A 1 91 ? 27.261 6.276 -21.540 1.00 57.69 91 GLU A C 1
ATOM 725 O O . GLU A 1 91 ? 27.773 5.705 -22.505 1.00 57.69 91 GLU A O 1
ATOM 730 N N . GLU A 1 92 ? 27.350 7.611 -21.427 1.00 57.38 92 GLU A N 1
ATOM 731 C CA . GLU A 1 92 ? 28.471 8.330 -22.049 1.00 57.38 92 GLU A CA 1
ATOM 732 C C . GLU A 1 92 ? 29.773 7.771 -21.455 1.00 57.38 92 GLU A C 1
ATOM 734 O O . GLU A 1 92 ? 30.339 8.321 -20.508 1.00 57.38 92 GLU A O 1
ATOM 739 N N . ASP A 1 93 ? 30.221 6.644 -22.000 1.00 61.59 93 ASP A N 1
ATOM 740 C CA . ASP A 1 93 ? 31.415 5.935 -21.596 1.00 61.59 93 ASP A CA 1
ATOM 741 C C . ASP A 1 93 ? 32.573 6.941 -21.695 1.00 61.59 93 ASP A C 1
ATOM 743 O O . ASP A 1 93 ? 32.867 7.437 -22.794 1.00 61.59 93 ASP A O 1
ATOM 747 N N . PRO A 1 94 ? 33.209 7.345 -20.577 1.00 63.16 94 PRO A N 1
ATOM 748 C CA . PRO A 1 94 ? 34.205 8.413 -20.579 1.00 63.16 94 PRO A CA 1
ATOM 749 C C . PRO A 1 94 ? 35.370 8.102 -21.526 1.00 63.16 94 PRO A C 1
ATOM 751 O O . PRO A 1 94 ? 36.041 9.019 -21.991 1.00 63.16 94 PRO A O 1
ATOM 754 N N . MET A 1 95 ? 35.558 6.832 -21.900 1.00 63.22 95 MET A N 1
ATOM 755 C CA . MET A 1 95 ? 36.497 6.402 -22.933 1.00 63.22 95 MET A CA 1
ATOM 756 C C . MET A 1 95 ? 36.202 6.956 -24.336 1.00 63.22 95 MET A C 1
ATOM 758 O O . MET A 1 95 ? 37.141 7.170 -25.102 1.00 63.22 95 MET A O 1
ATOM 762 N N . ASN A 1 96 ? 34.945 7.242 -24.695 1.00 65.25 96 ASN A N 1
ATOM 763 C CA . ASN A 1 96 ? 34.612 7.842 -25.994 1.00 65.25 96 ASN A CA 1
ATOM 764 C C . ASN A 1 96 ? 35.138 9.281 -26.122 1.00 65.25 96 ASN A C 1
ATOM 766 O O . ASN A 1 96 ? 35.515 9.690 -27.218 1.00 65.25 96 ASN A O 1
ATOM 770 N N . LYS A 1 97 ? 35.264 10.020 -25.010 1.00 62.28 97 LYS A N 1
ATOM 771 C CA . LYS A 1 97 ? 35.877 11.365 -24.984 1.00 62.28 97 LYS A CA 1
ATOM 772 C C . LYS A 1 97 ? 37.397 11.316 -25.196 1.00 62.28 97 LYS A C 1
ATOM 774 O O . LYS A 1 97 ? 37.990 12.305 -25.618 1.00 62.28 97 LYS A O 1
ATOM 779 N N . LEU A 1 98 ? 38.023 10.159 -24.966 1.00 61.91 98 LEU A N 1
ATOM 780 C CA . LEU A 1 98 ? 39.450 9.934 -25.199 1.00 61.91 98 LEU A CA 1
ATOM 781 C C . LEU A 1 98 ? 39.779 9.419 -26.614 1.00 61.91 98 LEU A C 1
ATOM 783 O O . LEU A 1 98 ? 40.949 9.434 -26.990 1.00 61.91 98 LEU A O 1
ATOM 787 N N . LYS A 1 99 ? 38.787 9.051 -27.444 1.00 62.28 99 LYS A N 1
ATOM 788 C CA . LYS A 1 99 ? 38.998 8.551 -28.825 1.00 62.28 99 LYS A CA 1
ATOM 789 C C . LYS A 1 99 ? 39.554 9.586 -29.822 1.00 62.28 99 LYS A C 1
ATOM 791 O O . LYS A 1 99 ? 39.742 9.261 -30.989 1.00 62.28 99 LYS A O 1
ATOM 796 N N . GLY A 1 100 ? 39.851 10.808 -29.380 1.00 61.44 100 GLY A N 1
ATOM 797 C CA . GLY A 1 100 ? 40.526 11.843 -30.174 1.00 61.44 100 GLY A CA 1
ATOM 798 C C . GLY A 1 100 ? 41.783 12.427 -29.523 1.00 61.44 100 GLY A C 1
ATOM 799 O O . GLY A 1 100 ? 42.406 13.317 -30.101 1.00 61.44 100 GLY A O 1
ATOM 800 N N . GLN A 1 101 ? 42.165 11.960 -28.328 1.00 64.19 101 GLN A N 1
ATOM 801 C CA . GLN A 1 101 ? 43.389 12.393 -27.656 1.00 64.19 101 GLN A CA 1
ATOM 802 C C . GLN A 1 101 ? 44.470 11.325 -27.820 1.00 64.19 101 GLN A C 1
ATOM 804 O O . GLN A 1 101 ? 44.224 10.140 -27.622 1.00 64.19 101 GLN A O 1
ATOM 809 N N . LYS A 1 102 ? 45.685 11.747 -28.185 1.00 63.84 102 LYS A N 1
ATOM 810 C CA . LYS A 1 102 ? 46.852 10.867 -28.345 1.00 63.84 102 LYS A CA 1
ATOM 811 C C . LYS A 1 102 ? 47.315 10.374 -26.971 1.00 63.84 102 LYS A C 1
ATOM 813 O O . LYS A 1 102 ? 48.222 10.951 -26.378 1.00 63.84 102 LYS A O 1
ATOM 818 N N . ILE A 1 103 ? 46.663 9.343 -26.439 1.00 69.94 103 ILE A N 1
ATOM 819 C CA . ILE A 1 103 ? 46.973 8.769 -25.116 1.00 69.94 103 ILE A CA 1
ATOM 820 C C . ILE A 1 103 ? 48.339 8.075 -25.136 1.00 69.94 103 ILE A C 1
ATOM 822 O O . ILE A 1 103 ? 49.017 7.995 -24.113 1.00 69.94 103 ILE A O 1
ATOM 826 N N . VAL A 1 104 ? 48.765 7.571 -26.299 1.00 76.56 104 VAL A N 1
ATOM 827 C CA . VAL A 1 104 ? 49.961 6.740 -26.417 1.00 76.56 104 VAL A CA 1
ATOM 828 C C . VAL A 1 104 ? 50.811 7.209 -27.588 1.00 76.56 104 VAL A C 1
ATOM 830 O O . VAL A 1 104 ? 50.418 7.105 -28.741 1.00 76.56 104 VAL A O 1
ATOM 833 N N . SER A 1 105 ? 52.025 7.675 -27.300 1.00 82.75 105 SER A N 1
ATOM 834 C CA . SER A 1 105 ? 53.012 7.999 -28.333 1.00 82.75 105 SER A CA 1
ATOM 835 C C . SER A 1 105 ? 54.138 6.970 -28.363 1.00 82.75 105 SER A C 1
ATOM 837 O O . SER A 1 105 ? 54.723 6.595 -27.343 1.00 82.75 105 SER A O 1
ATOM 839 N N . CYS A 1 106 ? 54.467 6.507 -29.563 1.00 84.00 106 CYS A N 1
ATOM 840 C CA . CYS A 1 106 ? 55.561 5.585 -29.785 1.00 84.00 106 CYS A CA 1
ATOM 841 C C . CYS A 1 106 ? 56.900 6.304 -29.591 1.00 84.00 106 CYS A C 1
ATOM 843 O O . CYS A 1 106 ? 57.231 7.226 -30.331 1.00 84.00 106 CYS A O 1
ATOM 845 N N . ARG A 1 107 ? 57.730 5.841 -28.653 1.00 82.81 107 ARG A N 1
ATOM 846 C CA . ARG A 1 107 ? 59.094 6.363 -28.446 1.00 82.81 107 ARG A CA 1
ATOM 847 C C . ARG A 1 107 ? 60.020 6.182 -29.654 1.00 82.81 107 ARG A C 1
ATOM 849 O O . ARG A 1 107 ? 61.015 6.885 -29.744 1.00 82.81 107 ARG A O 1
ATOM 856 N N . ILE A 1 108 ? 59.703 5.254 -30.559 1.00 79.94 108 ILE A N 1
ATOM 857 C CA . ILE A 1 108 ? 60.543 4.923 -31.718 1.00 79.94 108 ILE A CA 1
ATOM 858 C C . ILE A 1 108 ? 60.279 5.892 -32.876 1.00 79.94 108 ILE A C 1
ATOM 860 O O . ILE A 1 108 ? 61.206 6.506 -33.386 1.00 79.94 108 ILE A O 1
ATOM 864 N N . CYS A 1 109 ? 59.018 6.056 -33.287 1.00 80.50 109 CYS A N 1
ATOM 865 C CA . CYS A 1 109 ? 58.667 6.841 -34.479 1.00 80.50 109 CYS A CA 1
ATOM 866 C C . CYS A 1 109 ? 57.698 8.002 -34.202 1.00 80.50 109 CYS A C 1
ATOM 868 O O . CYS A 1 109 ? 57.190 8.611 -35.138 1.00 80.50 109 CYS A O 1
ATOM 870 N N . LYS A 1 110 ? 57.394 8.284 -32.929 1.00 81.12 110 LYS A N 1
ATOM 871 C CA . LYS A 1 110 ? 56.464 9.340 -32.480 1.00 81.12 110 LYS A CA 1
ATOM 872 C C . LYS A 1 110 ? 55.037 9.226 -33.051 1.00 81.12 110 LYS A C 1
ATOM 874 O O . LYS A 1 110 ? 54.295 10.203 -33.049 1.00 81.12 110 LYS A O 1
ATOM 879 N N . GLY A 1 111 ? 54.647 8.038 -33.522 1.00 80.38 111 GLY A N 1
ATOM 880 C CA . GLY A 1 111 ? 53.289 7.728 -33.986 1.00 80.38 111 GLY A CA 1
ATOM 881 C C . GLY A 1 111 ? 52.337 7.336 -32.850 1.00 80.38 111 GLY A C 1
ATOM 882 O O . GLY A 1 111 ? 52.783 7.079 -31.734 1.00 80.38 111 GLY A O 1
ATOM 883 N N . ASP A 1 112 ? 51.038 7.262 -33.139 1.00 81.19 112 ASP A N 1
ATOM 884 C CA . ASP A 1 112 ? 49.977 6.956 -32.161 1.00 81.19 112 ASP A CA 1
ATOM 885 C C . ASP A 1 112 ? 49.792 5.435 -31.978 1.00 81.19 112 ASP A C 1
ATOM 887 O O . ASP A 1 112 ? 48.851 4.823 -32.478 1.00 81.19 112 ASP A O 1
ATOM 891 N N . HIS A 1 113 ? 50.793 4.785 -31.377 1.00 83.25 113 HIS A N 1
ATOM 892 C CA . HIS A 1 113 ? 50.770 3.362 -31.025 1.00 83.25 113 HIS A CA 1
ATOM 893 C C . HIS A 1 113 ? 51.770 3.049 -29.909 1.00 83.25 113 HIS A C 1
ATOM 895 O O . HIS A 1 113 ? 52.752 3.760 -29.688 1.00 83.25 113 HIS A O 1
ATOM 901 N N . TRP A 1 114 ? 51.560 1.923 -29.229 1.00 82.25 114 TRP A N 1
ATOM 902 C CA . TRP A 1 114 ? 52.498 1.407 -28.234 1.00 82.25 114 TRP A CA 1
ATOM 903 C C . TRP A 1 114 ? 53.833 1.027 -28.876 1.00 82.25 114 TRP A C 1
ATOM 905 O O . TRP A 1 114 ? 53.864 0.378 -29.920 1.00 82.25 114 TRP A O 1
ATOM 915 N N . THR A 1 115 ? 54.948 1.350 -28.219 1.00 80.12 115 THR A N 1
ATOM 916 C CA . THR A 1 115 ? 56.310 1.030 -28.697 1.00 80.12 115 THR A CA 1
ATOM 917 C C . THR A 1 115 ? 56.520 -0.451 -29.015 1.00 80.12 115 THR A C 1
ATOM 919 O O . THR A 1 115 ? 57.294 -0.783 -29.908 1.00 80.12 115 THR A O 1
ATOM 922 N N . THR A 1 116 ? 55.805 -1.345 -28.329 1.00 80.75 116 THR A N 1
ATOM 923 C CA . THR A 1 116 ? 55.833 -2.800 -28.552 1.00 80.75 116 THR A CA 1
ATOM 924 C C . THR A 1 116 ? 55.189 -3.236 -29.868 1.00 80.75 116 THR A C 1
ATOM 926 O O . THR A 1 116 ? 55.484 -4.323 -30.354 1.00 80.75 116 THR A O 1
ATOM 929 N N . ARG A 1 117 ? 54.332 -2.399 -30.460 1.00 78.94 117 ARG A N 1
ATOM 930 C CA . ARG A 1 117 ? 53.612 -2.650 -31.717 1.00 78.94 117 ARG A CA 1
ATOM 931 C C . ARG A 1 117 ? 54.087 -1.731 -32.848 1.00 78.94 117 ARG A C 1
ATOM 933 O O . ARG A 1 117 ? 53.356 -1.524 -33.809 1.00 78.94 117 ARG A O 1
ATOM 940 N N . CYS A 1 118 ? 55.283 -1.149 -32.726 1.00 80.69 118 CYS A N 1
ATOM 941 C CA . CYS A 1 118 ? 55.787 -0.205 -33.716 1.00 80.69 118 CYS A CA 1
ATOM 942 C C . CYS A 1 118 ? 56.131 -0.899 -35.045 1.00 80.69 118 CYS A C 1
ATOM 944 O O . CYS A 1 118 ? 57.018 -1.754 -35.045 1.00 80.69 118 CYS A O 1
ATOM 946 N N . PRO A 1 119 ? 55.508 -0.507 -36.177 1.00 84.62 119 PRO A N 1
ATOM 947 C CA . PRO A 1 119 ? 55.783 -1.102 -37.490 1.00 84.62 119 PRO A CA 1
ATOM 948 C C . PRO A 1 119 ? 57.238 -0.942 -37.947 1.00 84.62 119 PRO A C 1
ATOM 950 O O . PRO A 1 119 ? 57.727 -1.727 -38.748 1.00 84.62 119 PRO A O 1
ATOM 953 N N . TYR A 1 120 ? 57.931 0.071 -37.422 1.00 75.81 120 TYR A N 1
ATOM 954 C CA . TYR A 1 120 ? 59.307 0.420 -37.783 1.00 75.81 120 TYR A CA 1
ATOM 955 C C . TYR A 1 120 ? 60.337 -0.040 -36.747 1.00 75.81 120 TYR A C 1
ATOM 957 O O . TYR A 1 120 ? 61.489 0.397 -36.787 1.00 75.81 120 TYR A O 1
ATOM 965 N N . LYS A 1 121 ? 59.932 -0.881 -35.783 1.00 67.88 121 LYS A N 1
ATOM 966 C CA . LYS A 1 121 ? 60.800 -1.307 -34.680 1.00 67.88 121 LYS A CA 1
ATOM 967 C C . LYS A 1 121 ? 62.084 -1.969 -35.178 1.00 67.88 121 LYS A C 1
ATOM 969 O O . LYS A 1 121 ? 63.149 -1.652 -34.660 1.00 67.88 121 LYS A O 1
ATOM 974 N N . ASP A 1 122 ? 61.983 -2.794 -36.215 1.00 69.62 122 ASP A N 1
ATOM 975 C CA . ASP A 1 122 ? 63.123 -3.547 -36.744 1.00 69.62 122 ASP A CA 1
ATOM 976 C C . ASP A 1 122 ? 63.907 -2.765 -37.815 1.00 69.62 122 ASP A C 1
ATOM 978 O O . ASP A 1 122 ? 65.094 -3.000 -38.017 1.00 69.62 122 ASP A O 1
ATOM 982 N N . THR A 1 123 ? 63.284 -1.774 -38.462 1.00 67.94 123 THR A N 1
ATOM 983 C CA . THR A 1 123 ? 63.907 -0.964 -39.527 1.00 67.94 123 THR A CA 1
ATOM 984 C C . THR A 1 123 ? 64.797 0.154 -38.978 1.00 67.94 123 THR A C 1
ATOM 986 O O . THR A 1 123 ? 65.772 0.541 -39.615 1.00 67.94 123 THR A O 1
ATOM 989 N N . LEU A 1 124 ? 64.483 0.669 -37.785 1.00 61.75 124 LEU A N 1
ATOM 990 C CA . LEU A 1 124 ? 65.234 1.743 -37.117 1.00 61.75 124 LEU A CA 1
ATOM 991 C C . LEU A 1 124 ? 66.221 1.222 -36.054 1.00 61.75 124 LEU A C 1
ATOM 993 O O . LEU A 1 124 ? 66.795 2.010 -35.300 1.00 61.75 124 LEU A O 1
ATOM 997 N N . GLY A 1 125 ? 66.441 -0.096 -36.002 1.00 59.16 125 GLY A N 1
ATOM 998 C CA . GLY A 1 125 ? 67.296 -0.777 -35.023 1.00 59.16 125 GLY A CA 1
ATOM 999 C C . GLY A 1 125 ? 68.724 -0.223 -34.846 1.00 59.16 125 GLY A C 1
ATOM 1000 O O . GLY A 1 125 ? 69.182 -0.178 -33.703 1.00 59.16 125 GLY A O 1
ATOM 1001 N N . PRO A 1 126 ? 69.437 0.257 -35.889 1.00 58.69 126 PRO A N 1
ATOM 1002 C CA . PRO A 1 126 ? 70.795 0.785 -35.715 1.00 58.69 126 PRO A CA 1
ATOM 1003 C C . PRO A 1 126 ? 70.854 2.067 -34.870 1.00 58.69 126 PRO A C 1
ATOM 1005 O O . PRO A 1 126 ? 71.763 2.218 -34.065 1.00 58.69 126 PRO A O 1
ATOM 1008 N N . MET A 1 127 ? 69.844 2.939 -34.971 1.00 53.31 127 MET A N 1
ATOM 1009 C CA . MET A 1 127 ? 69.751 4.186 -34.189 1.00 53.31 127 MET A CA 1
ATOM 1010 C C . MET A 1 127 ? 69.253 3.947 -32.750 1.00 53.31 127 MET A C 1
ATOM 1012 O O . MET A 1 127 ? 69.334 4.827 -31.897 1.00 53.31 127 MET A O 1
ATOM 1016 N N . GLN A 1 128 ? 68.701 2.760 -32.463 1.00 57.59 128 GLN A N 1
ATOM 1017 C CA . GLN A 1 128 ? 68.178 2.410 -31.138 1.00 57.59 128 GLN A CA 1
ATOM 1018 C C . GLN A 1 128 ? 69.242 1.857 -30.192 1.00 57.59 128 GLN A C 1
ATOM 1020 O O . GLN A 1 128 ? 69.067 1.991 -28.984 1.00 57.59 128 GLN A O 1
ATOM 1025 N N . LYS A 1 129 ? 70.330 1.260 -30.701 1.00 58.88 129 LYS A N 1
ATOM 1026 C CA . LYS A 1 129 ? 71.434 0.796 -29.842 1.00 58.88 129 LYS A CA 1
ATOM 1027 C C . LYS A 1 129 ? 72.100 1.969 -29.124 1.00 58.88 129 LYS A C 1
ATOM 1029 O O . LYS A 1 129 ? 72.251 1.906 -27.911 1.00 58.88 129 LYS A O 1
ATOM 1034 N N . GLU A 1 130 ? 72.343 3.071 -29.831 1.00 58.78 130 GLU A N 1
ATOM 1035 C CA . GLU A 1 130 ? 72.909 4.287 -29.229 1.00 58.78 130 GLU A CA 1
ATOM 1036 C C . GLU A 1 130 ? 71.961 4.944 -28.208 1.00 58.78 130 GLU A C 1
ATOM 1038 O O . GLU A 1 130 ? 72.411 5.464 -27.188 1.00 58.78 130 GLU A O 1
ATOM 1043 N N . LEU A 1 131 ? 70.639 4.879 -28.419 1.00 55.59 131 LEU A N 1
ATOM 1044 C CA . LEU A 1 131 ? 69.665 5.458 -27.481 1.00 55.59 131 LEU A CA 1
ATOM 1045 C C . LEU A 1 131 ? 69.372 4.547 -26.272 1.00 55.59 131 LEU A C 1
ATOM 1047 O O . LEU A 1 131 ? 69.087 5.039 -25.181 1.00 55.59 131 LEU A O 1
ATOM 1051 N N . ALA A 1 132 ? 69.444 3.224 -26.443 1.00 57.00 132 ALA A N 1
ATOM 1052 C CA . ALA A 1 132 ? 69.308 2.255 -25.355 1.00 57.00 132 ALA A CA 1
ATOM 1053 C C . ALA A 1 132 ? 70.545 2.242 -24.441 1.00 57.00 132 ALA A C 1
ATOM 1055 O O . ALA A 1 132 ? 70.402 2.080 -23.228 1.00 57.00 132 ALA A O 1
ATOM 1056 N N . GLU A 1 133 ? 71.735 2.479 -24.999 1.00 58.31 133 GLU A N 1
ATOM 1057 C CA . GLU A 1 133 ? 72.991 2.590 -24.250 1.00 58.31 133 GLU A CA 1
ATOM 1058 C C . GLU A 1 133 ? 73.030 3.856 -23.374 1.00 58.31 133 GLU A C 1
ATOM 1060 O O . GLU A 1 133 ? 73.481 3.795 -22.233 1.00 58.31 133 GLU A O 1
ATOM 1065 N N . GLN A 1 134 ? 72.424 4.966 -23.819 1.00 50.09 134 GLN A N 1
ATOM 1066 C CA . GLN A 1 134 ? 72.256 6.169 -22.986 1.00 50.09 134 GLN A CA 1
ATOM 1067 C C . GLN A 1 134 ? 71.217 6.022 -21.855 1.00 50.09 134 GLN A C 1
ATOM 1069 O O . GLN A 1 134 ? 71.216 6.831 -20.928 1.00 50.09 134 GLN A O 1
ATOM 1074 N N . LEU A 1 135 ? 70.330 5.017 -21.904 1.00 55.25 135 LEU A N 1
ATOM 1075 C CA . LEU A 1 135 ? 69.231 4.839 -20.938 1.00 55.25 135 LEU A CA 1
ATOM 1076 C C . LEU A 1 135 ? 69.323 3.558 -20.083 1.00 55.25 135 LEU A C 1
ATOM 1078 O O . LEU A 1 135 ? 68.433 3.312 -19.269 1.00 55.25 135 LEU A O 1
ATOM 1082 N N . GLY A 1 136 ? 70.394 2.767 -20.208 1.00 52.84 136 GLY A N 1
ATOM 1083 C CA . GLY A 1 136 ? 70.808 1.791 -19.191 1.00 52.84 136 GLY A CA 1
ATOM 1084 C C . GLY A 1 136 ? 69.902 0.570 -18.962 1.00 52.84 136 GLY A C 1
ATOM 1085 O O . GLY A 1 136 ? 69.819 0.092 -17.832 1.00 52.84 136 GLY A O 1
ATOM 1086 N N . LEU A 1 137 ? 69.236 0.025 -19.989 1.00 45.59 137 LEU A N 1
ATOM 1087 C CA . LEU A 1 137 ? 68.530 -1.264 -19.874 1.00 45.59 137 LEU A CA 1
ATOM 1088 C C . LEU A 1 137 ? 69.378 -2.409 -20.447 1.00 45.59 137 LEU A C 1
ATOM 1090 O O . LEU A 1 137 ? 69.411 -2.624 -21.656 1.00 45.59 137 LEU A O 1
ATOM 1094 N N . SER A 1 138 ? 70.028 -3.181 -19.576 1.00 40.34 138 SER A N 1
ATOM 1095 C CA . SER A 1 138 ? 70.679 -4.440 -19.942 1.00 40.34 138 SER A CA 1
ATOM 1096 C C . SER A 1 138 ? 69.667 -5.597 -19.948 1.00 40.34 138 SER A C 1
ATOM 1098 O O . SER A 1 138 ? 69.173 -6.035 -18.910 1.00 40.34 138 SER A O 1
ATOM 1100 N N . THR A 1 139 ? 69.351 -6.133 -21.130 1.00 41.56 139 THR A N 1
ATOM 1101 C CA . THR A 1 139 ? 68.763 -7.475 -21.273 1.00 41.56 139 THR A CA 1
ATOM 1102 C C . THR A 1 139 ? 69.862 -8.502 -21.027 1.00 41.56 139 THR A C 1
ATOM 1104 O O . THR A 1 139 ? 70.752 -8.680 -21.852 1.00 41.56 139 THR A O 1
ATOM 1107 N N . GLY A 1 140 ? 69.834 -9.124 -19.849 1.00 39.03 140 GLY A N 1
ATOM 1108 C CA . GLY A 1 140 ? 70.774 -10.171 -19.468 1.00 39.03 140 GLY A CA 1
ATOM 1109 C C . GLY A 1 140 ? 70.499 -11.478 -20.205 1.00 39.03 140 GLY A C 1
ATOM 1110 O O . GLY A 1 140 ? 69.521 -12.160 -19.910 1.00 39.03 140 GLY A O 1
ATOM 1111 N N . GLU A 1 141 ? 71.405 -11.853 -21.099 1.00 37.34 141 GLU A N 1
ATOM 1112 C CA . GLU A 1 141 ? 71.596 -13.231 -21.540 1.00 37.34 141 GLU A CA 1
ATOM 1113 C C . GLU A 1 141 ? 72.880 -13.745 -20.884 1.00 37.34 141 GLU A C 1
ATOM 1115 O O . GLU A 1 141 ? 73.944 -13.144 -21.029 1.00 37.34 141 GLU A O 1
ATOM 1120 N N . LYS A 1 142 ? 72.794 -14.838 -20.118 1.00 34.81 142 LYS A N 1
ATOM 1121 C CA . LYS A 1 142 ? 73.987 -15.595 -19.736 1.00 34.81 142 LYS A CA 1
ATOM 1122 C C . LYS A 1 142 ? 73.734 -17.085 -19.907 1.00 34.81 142 LYS A C 1
ATOM 1124 O O . LYS A 1 142 ? 72.794 -17.646 -19.346 1.00 34.81 142 LYS A O 1
ATOM 1129 N N . GLU A 1 143 ? 74.591 -17.653 -20.742 1.00 33.41 143 GLU A N 1
ATOM 1130 C CA . GLU A 1 143 ? 74.673 -19.034 -21.189 1.00 33.41 143 GLU A CA 1
ATOM 1131 C C . GLU A 1 143 ? 74.858 -20.056 -20.056 1.00 33.41 143 GLU A C 1
ATOM 1133 O O . GLU A 1 143 ? 75.300 -19.758 -18.946 1.00 33.41 143 GLU A O 1
ATOM 1138 N N . LYS A 1 144 ? 74.510 -21.296 -20.400 1.00 32.62 144 LYS A N 1
ATOM 1139 C CA . LYS A 1 144 ? 74.435 -22.512 -19.587 1.00 32.62 144 LYS A CA 1
ATOM 1140 C C . LYS A 1 144 ? 75.686 -23.372 -19.797 1.00 32.62 144 LYS A C 1
ATOM 1142 O O . LYS A 1 144 ? 75.925 -23.713 -20.945 1.00 32.62 144 LYS A O 1
ATOM 1147 N N . LEU A 1 145 ? 76.363 -23.834 -18.734 1.00 30.55 145 LEU A N 1
ATOM 1148 C CA . LEU A 1 145 ? 77.138 -25.099 -18.687 1.00 30.55 145 LEU A CA 1
ATOM 1149 C C . LEU A 1 145 ? 77.242 -25.658 -17.233 1.00 30.55 145 LEU A C 1
ATOM 1151 O O . LEU A 1 145 ? 77.048 -24.881 -16.299 1.00 30.55 145 LEU A O 1
ATOM 1155 N N . PRO A 1 146 ? 77.462 -26.985 -17.029 1.00 37.25 146 PRO A N 1
ATOM 1156 C CA . PRO A 1 146 ? 77.021 -27.748 -15.845 1.00 37.25 146 PRO A CA 1
ATOM 1157 C C . PRO A 1 146 ? 78.147 -28.247 -14.908 1.00 37.25 146 PRO A C 1
ATOM 1159 O O . PRO A 1 146 ? 79.286 -28.401 -15.339 1.00 37.25 146 PRO A O 1
ATOM 1162 N N . GLY A 1 147 ? 77.796 -28.611 -13.664 1.00 28.59 147 GLY A N 1
ATOM 1163 C CA . GLY A 1 147 ? 78.625 -29.451 -12.777 1.00 28.59 147 GLY A CA 1
ATOM 1164 C C . GLY A 1 147 ? 78.416 -29.201 -11.271 1.00 28.59 147 GLY A C 1
ATOM 1165 O O . GLY A 1 147 ? 78.767 -28.136 -10.781 1.00 28.59 147 GLY A O 1
ATOM 1166 N N . GLU A 1 148 ? 77.836 -30.181 -10.567 1.00 31.59 148 GLU A N 1
ATOM 1167 C CA . GLU A 1 148 ? 77.711 -30.334 -9.089 1.00 31.59 148 GLU A CA 1
ATOM 1168 C C . GLU A 1 148 ? 79.080 -30.578 -8.387 1.00 31.59 148 GLU A C 1
ATOM 1170 O O . GLU A 1 148 ? 80.043 -30.814 -9.124 1.00 31.59 148 GLU A O 1
ATOM 1175 N N . PRO A 1 149 ? 79.221 -30.636 -7.027 1.00 39.72 149 PRO A N 1
ATOM 1176 C CA . PRO A 1 149 ? 78.195 -30.783 -5.970 1.00 39.72 149 PRO A CA 1
ATOM 1177 C C . PRO A 1 149 ? 78.298 -29.867 -4.711 1.00 39.72 149 PRO A C 1
ATOM 1179 O O . PRO A 1 149 ? 79.285 -29.177 -4.475 1.00 39.72 149 PRO A O 1
ATOM 1182 N N . GLU A 1 150 ? 77.214 -29.917 -3.920 1.00 36.59 150 GLU A N 1
ATOM 1183 C CA . GLU A 1 150 ? 76.918 -29.451 -2.533 1.00 36.59 150 GLU A CA 1
ATOM 1184 C C . GLU A 1 150 ? 78.050 -29.638 -1.475 1.00 36.59 150 GLU A C 1
ATOM 1186 O O . GLU A 1 150 ? 78.884 -30.525 -1.682 1.00 36.59 150 GLU A O 1
ATOM 1191 N N . PRO A 1 151 ? 78.087 -28.903 -0.315 1.00 40.97 151 PRO A N 1
ATOM 1192 C CA . PRO A 1 151 ? 76.938 -28.792 0.614 1.00 40.97 151 PRO A CA 1
ATOM 1193 C C . PRO A 1 151 ? 76.718 -27.515 1.485 1.00 40.97 151 PRO A C 1
ATOM 1195 O O . PRO A 1 151 ? 77.655 -26.840 1.904 1.00 40.97 151 PRO A O 1
ATOM 1198 N N . LEU A 1 152 ? 75.442 -27.348 1.893 1.00 33.16 152 LEU A N 1
ATOM 1199 C CA . LEU A 1 152 ? 74.910 -26.856 3.197 1.00 33.16 152 LEU A CA 1
ATOM 1200 C C . LEU A 1 152 ? 75.016 -25.351 3.608 1.00 33.16 152 LEU A C 1
ATOM 1202 O O . LEU A 1 152 ? 75.811 -24.584 3.075 1.00 33.16 152 LEU A O 1
ATOM 1206 N N . PRO A 1 153 ? 74.116 -24.867 4.505 1.00 42.53 153 PRO A N 1
ATOM 1207 C CA . PRO A 1 153 ? 73.256 -23.716 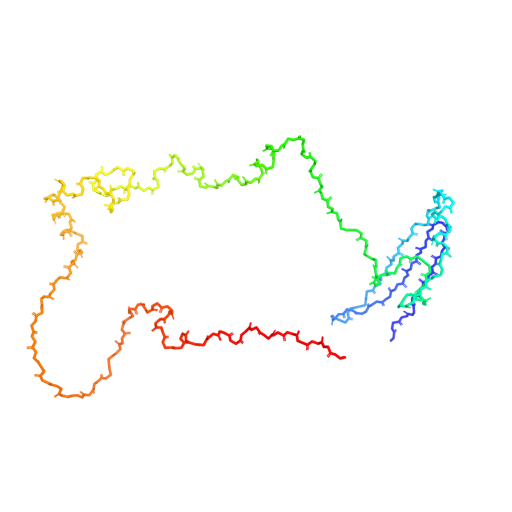4.222 1.00 42.53 153 PRO A CA 1
ATOM 1208 C C . PRO A 1 153 ? 73.701 -22.410 4.895 1.00 42.53 153 PRO A C 1
ATOM 1210 O O . PRO A 1 153 ? 74.181 -22.396 6.026 1.00 42.53 153 PRO A O 1
ATOM 1213 N N . THR A 1 154 ? 73.406 -21.280 4.248 1.00 33.88 154 THR A N 1
ATOM 1214 C CA . THR A 1 154 ? 73.372 -19.958 4.897 1.00 33.88 154 THR A CA 1
ATOM 1215 C C . THR A 1 154 ? 72.055 -19.238 4.579 1.00 33.88 154 THR A C 1
ATOM 1217 O O . THR A 1 154 ? 71.510 -19.395 3.482 1.00 33.88 154 THR A O 1
ATOM 1220 N N . PRO A 1 155 ? 71.487 -18.473 5.530 1.00 44.59 155 PRO A N 1
ATOM 1221 C CA . PRO A 1 155 ? 70.199 -17.822 5.356 1.00 44.59 155 PRO A CA 1
ATOM 1222 C C . PRO A 1 155 ? 70.402 -16.522 4.577 1.00 44.59 155 PRO A C 1
ATOM 1224 O O . PRO A 1 155 ? 70.984 -15.569 5.090 1.00 44.59 155 PRO A O 1
ATOM 1227 N N . GLN A 1 156 ? 69.922 -16.463 3.335 1.00 39.66 156 GLN A N 1
ATOM 1228 C CA . GLN A 1 156 ? 69.925 -15.223 2.561 1.00 39.66 156 GLN A CA 1
ATOM 1229 C C . GLN A 1 156 ? 68.507 -14.785 2.193 1.00 39.66 156 GLN A C 1
ATOM 1231 O O . GLN A 1 156 ? 67.728 -15.489 1.549 1.00 39.66 156 GLN A O 1
ATOM 1236 N N . LEU A 1 157 ? 68.217 -13.579 2.675 1.00 49.25 157 LEU A N 1
ATOM 1237 C CA . LEU A 1 157 ? 67.081 -12.708 2.414 1.00 49.25 157 LEU A CA 1
ATOM 1238 C C . LEU A 1 157 ? 66.679 -12.736 0.932 1.00 49.25 157 LEU A C 1
ATOM 1240 O O . LEU A 1 157 ? 67.412 -12.254 0.069 1.00 49.25 157 LEU A O 1
ATOM 1244 N N . LYS A 1 158 ? 65.495 -13.276 0.627 1.00 49.19 158 LYS A N 1
ATOM 1245 C CA . LYS A 1 158 ? 64.950 -13.273 -0.736 1.00 49.19 158 LYS A CA 1
ATOM 1246 C C . LYS A 1 158 ? 64.248 -11.944 -0.995 1.00 49.19 158 LYS A C 1
ATOM 1248 O O . LYS A 1 158 ? 63.108 -11.728 -0.591 1.00 49.19 158 LYS A O 1
ATOM 1253 N N . THR A 1 159 ? 64.961 -11.061 -1.681 1.00 48.69 159 THR A N 1
ATOM 1254 C CA . THR A 1 159 ? 64.410 -9.898 -2.372 1.00 48.69 159 THR A CA 1
ATOM 1255 C C . THR A 1 159 ? 63.365 -10.356 -3.399 1.00 48.69 159 THR A C 1
ATOM 1257 O O . THR A 1 159 ? 63.511 -11.377 -4.076 1.00 48.69 159 THR A O 1
ATOM 1260 N N . GLY A 1 160 ? 62.237 -9.646 -3.421 1.00 63.34 160 GLY A N 1
ATOM 1261 C CA . GLY A 1 160 ? 60.973 -10.113 -3.979 1.00 63.34 160 GLY A CA 1
ATOM 1262 C C . GLY A 1 160 ? 60.956 -10.283 -5.497 1.00 63.34 160 GLY A C 1
ATOM 1263 O O . GLY A 1 160 ? 61.036 -9.315 -6.249 1.00 63.34 160 GLY A O 1
ATOM 1264 N N . LYS A 1 161 ? 60.709 -11.520 -5.934 1.00 70.81 161 LYS A N 1
ATOM 1265 C CA . LYS A 1 161 ? 60.020 -11.812 -7.196 1.00 70.81 161 LYS A CA 1
ATOM 1266 C C . LYS A 1 161 ? 58.586 -12.195 -6.840 1.00 70.81 161 LYS A C 1
ATOM 1268 O O . LYS A 1 161 ? 58.375 -13.068 -6.000 1.00 70.81 161 LYS A O 1
ATOM 1273 N N . TYR A 1 162 ? 57.606 -11.498 -7.413 1.00 76.56 162 TYR A N 1
ATOM 1274 C CA . TYR A 1 162 ? 56.195 -11.739 -7.114 1.00 76.56 162 TYR A CA 1
ATOM 1275 C C . TYR A 1 162 ? 55.787 -13.144 -7.571 1.00 76.56 162 TYR A C 1
ATOM 1277 O O . TYR A 1 162 ? 55.868 -13.465 -8.756 1.00 76.56 162 TYR A O 1
ATOM 1285 N N . VAL A 1 163 ? 55.329 -13.968 -6.627 1.00 80.12 163 VAL A N 1
ATOM 1286 C CA . VAL A 1 163 ? 54.742 -15.281 -6.916 1.00 80.12 163 VAL A CA 1
ATOM 1287 C C . VAL A 1 163 ? 53.236 -15.099 -7.140 1.00 80.12 163 VAL A C 1
ATOM 1289 O O . VAL A 1 163 ? 52.569 -14.546 -6.249 1.00 80.12 163 VAL A O 1
ATOM 1292 N N . PRO A 1 164 ? 52.687 -15.531 -8.293 1.00 73.06 164 PRO A N 1
ATOM 1293 C CA . PRO A 1 164 ? 51.263 -15.421 -8.578 1.00 73.06 164 PRO A CA 1
ATOM 1294 C C . PRO A 1 164 ? 50.439 -16.237 -7.569 1.00 73.06 164 PRO A C 1
ATOM 1296 O O . PRO A 1 164 ? 50.908 -17.279 -7.108 1.00 73.06 164 PRO A O 1
ATOM 1299 N N . PRO A 1 165 ? 49.219 -15.793 -7.209 1.00 70.44 165 PRO A N 1
ATOM 1300 C CA . PRO A 1 165 ? 48.453 -16.362 -6.096 1.00 70.44 165 PRO A CA 1
ATOM 1301 C C . PRO A 1 165 ? 48.233 -17.879 -6.154 1.00 70.44 165 PRO A C 1
ATOM 1303 O O . PRO A 1 165 ? 48.196 -18.515 -5.108 1.00 70.44 165 PRO A O 1
ATOM 1306 N N . SER A 1 166 ? 48.142 -18.465 -7.351 1.00 72.75 166 SER A N 1
ATOM 1307 C CA . SER A 1 166 ? 47.969 -19.911 -7.558 1.00 72.75 166 SER A CA 1
ATOM 1308 C C . SER A 1 166 ? 49.190 -20.756 -7.181 1.00 72.75 166 SER A C 1
ATOM 1310 O O . SER A 1 166 ? 49.043 -21.946 -6.929 1.00 72.75 166 SER A O 1
ATOM 1312 N N . LEU A 1 167 ? 50.382 -20.156 -7.155 1.00 71.19 167 LEU A N 1
ATOM 1313 C CA . LEU A 1 167 ? 51.657 -20.824 -6.869 1.00 71.19 167 LEU A CA 1
ATOM 1314 C C . LEU A 1 167 ? 52.203 -20.476 -5.481 1.00 71.19 167 LEU A C 1
ATOM 1316 O O . LEU A 1 167 ? 53.335 -20.823 -5.155 1.00 71.19 167 LEU A O 1
ATOM 1320 N N . ARG A 1 168 ? 51.424 -19.762 -4.662 1.00 83.69 168 ARG A N 1
ATOM 1321 C CA . ARG A 1 168 ? 51.780 -19.514 -3.265 1.00 83.69 168 ARG A CA 1
ATOM 1322 C C . ARG A 1 168 ? 51.418 -20.735 -2.427 1.00 83.69 168 ARG A C 1
ATOM 1324 O O . ARG A 1 168 ? 50.320 -21.278 -2.564 1.00 83.69 168 ARG A O 1
ATOM 1331 N N . ASP A 1 169 ? 52.316 -21.119 -1.524 1.00 65.00 169 ASP A N 1
ATOM 1332 C CA . ASP A 1 169 ? 52.016 -22.111 -0.492 1.00 65.00 169 ASP A CA 1
ATOM 1333 C C . ASP A 1 169 ? 50.758 -21.678 0.279 1.00 65.00 169 ASP A C 1
ATOM 1335 O O . ASP A 1 169 ? 50.717 -20.607 0.885 1.00 65.00 169 ASP A O 1
ATOM 1339 N N . GLY A 1 170 ? 49.694 -22.484 0.184 1.00 64.25 170 GLY A N 1
ATOM 1340 C CA . GLY A 1 170 ? 48.367 -22.189 0.742 1.00 64.25 170 GLY A CA 1
ATOM 1341 C C . GLY A 1 170 ? 47.231 -22.043 -0.281 1.00 64.25 170 GLY A C 1
ATOM 1342 O O . GLY A 1 170 ? 46.067 -22.041 0.122 1.00 64.25 170 GLY A O 1
ATOM 1343 N N . ALA A 1 171 ? 47.522 -22.014 -1.588 1.00 59.75 171 ALA A N 1
ATOM 1344 C CA . ALA A 1 171 ? 46.524 -21.847 -2.657 1.00 59.75 171 ALA A CA 1
ATOM 1345 C C . ALA A 1 171 ? 45.465 -22.974 -2.768 1.00 59.75 171 ALA A C 1
ATOM 1347 O O . ALA A 1 171 ? 44.473 -22.814 -3.475 1.00 59.75 171 ALA A O 1
ATOM 1348 N N . CYS A 1 172 ? 45.627 -24.097 -2.052 1.00 55.94 172 CYS A N 1
ATOM 1349 C CA . CYS A 1 172 ? 44.609 -25.155 -1.958 1.00 55.94 172 CYS A CA 1
ATOM 1350 C C . CYS A 1 172 ? 43.565 -24.944 -0.847 1.00 55.94 172 CYS A C 1
ATOM 1352 O O . CYS A 1 172 ? 42.622 -25.732 -0.755 1.00 55.94 172 CYS A O 1
ATOM 1354 N N . ARG A 1 173 ? 43.656 -23.888 -0.023 1.00 58.62 173 ARG A N 1
ATOM 1355 C CA . ARG A 1 173 ? 42.551 -23.529 0.881 1.00 58.62 173 ARG A CA 1
ATOM 1356 C C . ARG A 1 173 ? 41.498 -22.746 0.102 1.00 58.62 173 ARG A C 1
ATOM 1358 O O . ARG A 1 173 ? 41.470 -21.519 0.105 1.00 58.62 173 ARG A O 1
ATOM 1365 N N . ARG A 1 174 ? 40.628 -23.488 -0.589 1.00 54.75 174 ARG A N 1
ATOM 1366 C CA . ARG A 1 174 ? 39.305 -23.011 -1.015 1.00 54.75 174 ARG A CA 1
ATOM 1367 C C . ARG A 1 174 ? 38.647 -22.363 0.211 1.00 54.75 174 ARG A C 1
ATOM 1369 O O . ARG A 1 174 ? 38.442 -23.052 1.202 1.00 54.75 174 ARG A O 1
ATOM 1376 N N . GLY A 1 175 ? 38.419 -21.051 0.155 1.00 54.09 175 GLY A N 1
ATOM 1377 C CA . GLY A 1 175 ? 38.054 -20.230 1.311 1.00 54.09 175 GLY A CA 1
ATOM 1378 C C . GLY A 1 175 ? 36.932 -20.820 2.170 1.00 54.09 175 GLY A C 1
ATOM 1379 O O . GLY A 1 175 ? 35.829 -21.068 1.684 1.00 54.09 175 GLY A O 1
ATOM 1380 N N . GLU A 1 176 ? 37.212 -20.994 3.461 1.00 53.78 176 GLU A N 1
ATOM 1381 C CA . GLU A 1 176 ? 36.248 -21.286 4.533 1.00 53.78 176 GLU A CA 1
ATOM 1382 C C . GLU A 1 176 ? 35.396 -20.045 4.863 1.00 53.78 176 GLU A C 1
ATOM 1384 O O . GLU A 1 176 ? 35.328 -19.598 6.003 1.00 53.78 176 GLU A O 1
ATOM 1389 N N . SER A 1 177 ? 34.753 -19.439 3.862 1.00 58.03 177 SER A N 1
ATOM 1390 C CA . SER A 1 177 ? 33.920 -18.247 4.071 1.00 58.03 177 SER A CA 1
ATOM 1391 C C . SER A 1 177 ? 32.597 -18.292 3.311 1.00 58.03 177 SER A C 1
ATOM 1393 O O . SER A 1 177 ? 32.154 -17.278 2.783 1.00 58.03 177 SER A O 1
ATOM 1395 N N . MET A 1 178 ? 31.956 -19.459 3.256 1.00 46.41 178 MET A N 1
ATOM 1396 C CA . MET A 1 178 ? 30.531 -19.568 2.930 1.00 46.41 178 MET A CA 1
ATOM 1397 C C . MET A 1 178 ? 29.921 -20.694 3.771 1.00 46.41 178 MET A C 1
ATOM 1399 O O . MET A 1 178 ? 29.890 -21.847 3.347 1.00 46.41 178 MET A O 1
ATOM 1403 N N . GLN A 1 179 ? 29.455 -20.378 4.983 1.00 57.09 179 GLN A N 1
ATOM 1404 C CA . GLN A 1 179 ? 28.524 -21.264 5.6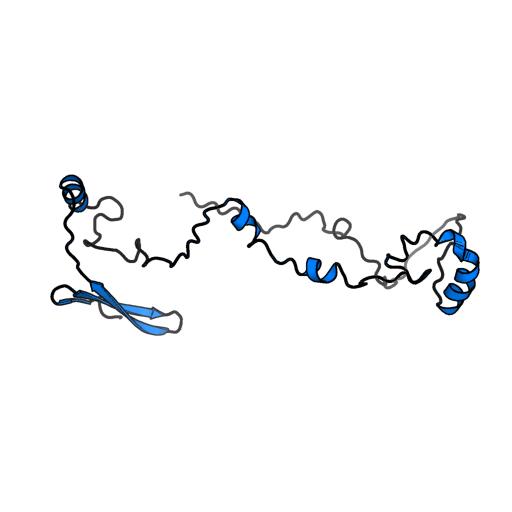85 1.00 57.09 179 GLN A CA 1
ATOM 1405 C C . GLN A 1 179 ? 27.1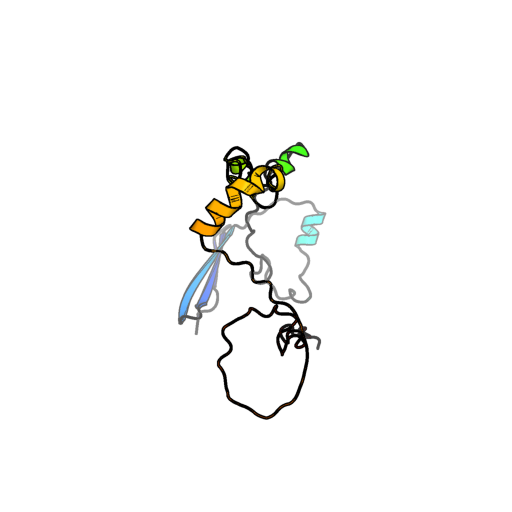93 -21.275 4.912 1.00 57.09 179 GLN A C 1
ATOM 1407 O O . GLN A 1 179 ? 26.583 -20.213 4.767 1.00 57.09 179 GLN A O 1
ATOM 1412 N N . PRO A 1 180 ? 26.692 -22.426 4.427 1.00 56.78 180 PRO A N 1
ATOM 1413 C CA . PRO A 1 180 ? 25.319 -22.508 3.964 1.00 56.78 180 PRO A CA 1
ATOM 1414 C C . PRO A 1 180 ? 24.408 -22.523 5.193 1.00 56.78 180 PRO A C 1
ATOM 1416 O O . PRO A 1 180 ? 24.395 -23.471 5.978 1.00 56.78 180 PRO A O 1
ATOM 1419 N N . ASN A 1 181 ? 23.655 -21.442 5.365 1.00 54.81 181 ASN A N 1
ATOM 1420 C CA . ASN A 1 181 ? 22.646 -21.292 6.403 1.00 54.81 181 ASN A CA 1
ATOM 1421 C C . ASN A 1 181 ? 21.565 -22.384 6.234 1.00 54.81 181 ASN A C 1
ATOM 1423 O O . ASN A 1 181 ? 20.681 -22.259 5.388 1.00 54.81 181 ASN A O 1
ATOM 1427 N N . ARG A 1 182 ? 21.634 -23.470 7.014 1.00 59.22 182 ARG A N 1
ATOM 1428 C CA . ARG A 1 182 ? 20.515 -24.405 7.200 1.00 59.22 182 ARG A CA 1
ATOM 1429 C C . ARG A 1 182 ? 19.774 -24.018 8.479 1.00 59.22 182 ARG A C 1
ATOM 1431 O O . ARG A 1 182 ? 20.251 -24.303 9.571 1.00 59.22 182 ARG A O 1
ATOM 1438 N N . ARG A 1 183 ? 18.599 -23.399 8.341 1.00 49.41 183 ARG A N 1
ATOM 1439 C CA . ARG A 1 183 ? 17.547 -23.441 9.366 1.00 49.41 183 ARG A CA 1
ATOM 1440 C C . ARG A 1 183 ? 16.340 -24.154 8.777 1.00 49.41 183 ARG A C 1
ATOM 1442 O O . ARG A 1 183 ? 15.767 -23.689 7.798 1.00 49.41 183 ARG A O 1
ATOM 1449 N N . GLY A 1 184 ? 16.010 -25.281 9.382 1.00 52.38 184 GLY A N 1
ATOM 1450 C CA . GLY A 1 184 ? 14.829 -26.080 9.122 1.00 52.38 184 GLY A CA 1
ATOM 1451 C C . GLY A 1 184 ? 14.668 -27.036 10.290 1.00 52.38 184 GLY A C 1
ATOM 1452 O O . GLY A 1 184 ? 15.251 -28.111 10.248 1.00 52.38 184 GLY A O 1
ATOM 1453 N N . GLU A 1 185 ? 13.984 -26.554 11.326 1.00 38.91 185 GLU A N 1
ATOM 1454 C CA . GLU A 1 185 ? 13.085 -27.247 12.264 1.00 38.91 185 GLU A CA 1
ATOM 1455 C C . GLU A 1 185 ? 12.357 -26.179 13.094 1.00 38.91 185 GLU A C 1
ATOM 1457 O O . GLU A 1 185 ? 13.017 -25.182 13.482 1.00 38.91 185 GLU A O 1
#

Sequence (185 aa):
PLPSPKELVSGNIKTVTEYREEEDGRKVKIIRTFRIETRKASKAVARRKNWKKFGNSEFDAPGPNVATTTVSDDVFMTFITSKEDLNCQEEEDPMNKLKGQKIVSCRICKGDHWTTRCPYKDTLGPMQKELAEQLGLSTGEKEKLPGEPEPLPTPQLKTGKYVPPSLRDGACRRGESMQPNRRGE

Organism: NCBI:txid458187

pLDDT: mean 71.35, std 17.88, range [28.59, 96.88]